Protein AF-A0A967F1S4-F1 (afdb_monomer)

Solvent-accessible surface area (backbone atoms only — not comparable to full-atom values): 10650 Å² total; per-residue (Å²): 138,87,85,82,80,83,79,78,80,75,80,74,77,80,74,75,76,76,76,70,69,72,80,75,74,70,87,38,46,76,43,74,28,58,50,70,59,34,54,52,51,56,49,48,55,53,52,53,51,53,49,50,53,53,28,52,54,25,53,75,70,72,33,32,59,59,23,14,49,47,27,45,35,65,44,16,84,64,18,73,58,42,44,49,40,46,76,74,66,49,51,70,68,57,46,52,52,50,51,53,55,48,50,54,54,46,47,76,71,66,55,54,81,47,68,63,82,46,80,56,99,54,75,60,43,79,45,56,50,73,60,33,40,53,55,48,49,33,18,50,27,22,40,52,27,17,55,49,26,62,65,50,55,92,79,72,49,82,64,43,56,54,50,40,54,52,32,49,46,52,34,54,49,37,54,51,55,46,62,66,47,40,40,84,36,62,47,131

Secondary structure (DSSP, 8-state):
---------------------------SEEEEE-HHHHHHHHHHHHHHHHHHHHHHHHHHTT-HHHHHHHHHHHTSTTHHHHHHHHHTT--HHHHHHHHHHHHHHHHHTT--SS-S-S-SSSGGGSS-HHHHHHHHHHHHHHHHHHHHHHT--SSPPHHHHHHHHHHHHHHHHHHHHHHHHEEEEE--

Mean predicted aligned error: 9.48 Å

Structure (mmCIF, N/CA/C/O backbone):
data_AF-A0A967F1S4-F1
#
_entry.id   AF-A0A967F1S4-F1
#
loop_
_atom_site.group_PDB
_atom_site.id
_atom_site.type_symbol
_atom_site.label_atom_id
_atom_site.label_alt_id
_atom_site.label_comp_id
_atom_site.label_asym_id
_atom_site.label_entity_id
_atom_site.label_seq_id
_atom_site.pdbx_PDB_ins_code
_atom_site.Cartn_x
_atom_site.Cartn_y
_atom_site.Cartn_z
_atom_site.occupancy
_atom_site.B_iso_or_equiv
_atom_site.auth_seq_id
_atom_site.auth_comp_id
_atom_site.auth_asym_id
_atom_site.auth_atom_id
_atom_site.pdbx_PDB_model_num
ATOM 1 N N . MET A 1 1 ? -30.246 -75.470 45.846 1.00 45.06 1 MET A N 1
ATOM 2 C CA . MET A 1 1 ? -29.209 -75.012 44.895 1.00 45.06 1 MET A CA 1
ATOM 3 C C . MET A 1 1 ? -29.873 -74.127 43.850 1.00 45.06 1 MET A C 1
ATOM 5 O O . MET A 1 1 ? -31.011 -74.399 43.504 1.00 45.06 1 MET A O 1
ATOM 9 N N . LEU A 1 2 ? -29.139 -73.108 43.397 1.00 40.28 2 LEU A N 1
ATOM 10 C CA . LEU A 1 2 ? -29.458 -72.064 42.411 1.00 40.28 2 LEU A CA 1
ATOM 11 C C . LEU A 1 2 ? -30.294 -70.851 42.867 1.00 40.28 2 LEU A C 1
ATOM 13 O O . LEU A 1 2 ? -31.507 -70.878 43.026 1.00 40.28 2 LEU A O 1
ATOM 17 N N . ARG A 1 3 ? -29.530 -69.768 43.037 1.00 44.56 3 ARG A N 1
ATOM 18 C CA . ARG A 1 3 ? -29.886 -68.366 43.241 1.00 44.56 3 ARG A CA 1
ATOM 19 C C . ARG A 1 3 ? -30.495 -67.797 41.950 1.00 44.56 3 ARG A C 1
ATOM 21 O O . ARG A 1 3 ? -29.839 -67.849 40.914 1.00 44.56 3 ARG A O 1
ATOM 28 N N . GLY A 1 4 ? -31.695 -67.225 42.022 1.00 44.47 4 GLY A N 1
ATOM 29 C CA . GLY A 1 4 ? -32.247 -66.361 40.974 1.00 44.47 4 GLY A CA 1
ATOM 30 C C . GLY A 1 4 ? -31.805 -64.921 41.222 1.00 44.47 4 GLY A C 1
ATOM 31 O O . GLY A 1 4 ? -32.262 -64.287 42.168 1.00 44.47 4 GLY A O 1
ATOM 32 N N . LEU A 1 5 ? -30.853 -64.444 40.426 1.00 51.88 5 LEU A N 1
ATOM 33 C CA . LEU A 1 5 ? -30.264 -63.111 40.509 1.00 51.88 5 LEU A CA 1
ATOM 34 C C . LEU A 1 5 ? -31.246 -62.079 39.920 1.00 51.88 5 LEU A C 1
ATOM 36 O O . LEU A 1 5 ? -31.451 -62.047 38.709 1.00 51.88 5 LEU A O 1
ATOM 40 N N . CYS A 1 6 ? -31.847 -61.238 40.765 1.00 43.16 6 CYS A N 1
ATOM 41 C CA . CYS A 1 6 ? -32.552 -60.030 40.332 1.00 43.16 6 CYS A CA 1
ATOM 42 C C . CYS A 1 6 ? -31.532 -59.036 39.763 1.00 43.16 6 CYS A C 1
ATOM 44 O O . CYS A 1 6 ? -30.809 -58.383 40.515 1.00 43.16 6 CYS A O 1
ATOM 46 N N . ILE A 1 7 ? -31.467 -58.925 38.438 1.00 53.31 7 ILE A N 1
ATOM 47 C CA . ILE A 1 7 ? -30.687 -57.889 37.758 1.00 53.31 7 ILE A CA 1
ATOM 48 C C . ILE A 1 7 ? -31.512 -56.598 37.792 1.00 53.31 7 ILE A C 1
ATOM 50 O O . ILE A 1 7 ? -32.410 -56.384 36.981 1.00 53.31 7 ILE A O 1
ATOM 54 N N . LEU A 1 8 ? -31.216 -55.749 38.776 1.00 47.72 8 LEU A N 1
ATOM 55 C CA . LEU A 1 8 ? -31.585 -54.336 38.784 1.00 47.72 8 LEU A CA 1
ATOM 56 C C . LEU A 1 8 ? -30.790 -53.636 37.675 1.00 47.72 8 LEU A C 1
ATOM 58 O O . LEU A 1 8 ? -29.603 -53.359 37.833 1.00 47.72 8 LEU A O 1
ATOM 62 N N . ILE A 1 9 ? -31.439 -53.367 36.543 1.00 56.66 9 ILE A N 1
ATOM 63 C CA . ILE A 1 9 ? -30.896 -52.483 35.510 1.00 56.66 9 ILE A CA 1
ATOM 64 C C . ILE A 1 9 ? -30.993 -51.056 36.061 1.00 56.66 9 ILE A C 1
ATOM 66 O O . ILE A 1 9 ? -32.041 -50.418 35.989 1.00 56.66 9 ILE A O 1
ATOM 70 N N . LEU A 1 10 ? -29.900 -50.563 36.653 1.00 50.88 10 LEU A N 1
ATOM 71 C CA . LEU A 1 10 ? -29.704 -49.130 36.843 1.00 50.88 10 LEU A CA 1
ATOM 72 C C . LEU A 1 10 ? -29.622 -48.493 35.453 1.00 50.88 10 LEU A C 1
ATOM 74 O O . LEU A 1 10 ? -28.626 -48.646 34.749 1.00 50.88 10 LEU A O 1
ATOM 78 N N . ALA A 1 11 ? -30.672 -47.776 35.061 1.00 55.72 11 ALA A N 1
ATOM 79 C CA . ALA A 1 11 ? -30.604 -46.827 33.962 1.00 55.72 11 ALA A CA 1
ATOM 80 C C . ALA A 1 11 ? -29.667 -45.685 34.386 1.00 55.72 11 ALA A C 1
ATOM 82 O O . ALA A 1 11 ? -30.087 -44.708 35.003 1.00 55.72 11 ALA A O 1
ATOM 83 N N . ALA A 1 12 ? -28.371 -45.849 34.118 1.00 59.12 12 ALA A N 1
ATOM 84 C CA . ALA A 1 12 ? -27.402 -44.772 34.209 1.00 59.12 12 ALA A CA 1
ATOM 85 C C . ALA A 1 12 ? -27.804 -43.712 33.178 1.00 59.12 12 ALA A C 1
ATOM 87 O O . ALA A 1 12 ? -27.705 -43.933 31.971 1.00 59.12 12 ALA A O 1
ATOM 88 N N . GLY A 1 13 ? -28.333 -42.591 33.671 1.00 51.41 13 GLY A N 1
ATOM 89 C CA . GLY A 1 13 ? -28.663 -41.434 32.858 1.00 51.41 13 GLY A CA 1
ATOM 90 C C . GLY A 1 13 ? -27.435 -41.005 32.070 1.00 51.41 13 GLY A C 1
ATOM 91 O O . GLY A 1 13 ? -26.437 -40.573 32.642 1.00 51.41 13 GLY A O 1
ATOM 92 N N . PHE A 1 14 ? -27.517 -41.137 30.750 1.00 56.78 14 PHE A N 1
ATOM 93 C CA . PHE A 1 14 ? -26.591 -40.503 29.831 1.00 56.78 14 PHE A CA 1
ATOM 94 C C . PHE A 1 14 ? -26.865 -38.999 29.936 1.00 56.78 14 PHE A C 1
ATOM 96 O O . PHE A 1 14 ? -27.741 -38.465 29.255 1.00 56.78 14 PHE A O 1
ATOM 103 N N . MET A 1 15 ? -26.200 -38.318 30.875 1.00 57.78 15 MET A N 1
ATOM 104 C CA . MET A 1 15 ? -26.142 -36.863 30.856 1.00 57.78 15 MET A CA 1
ATOM 105 C C . MET A 1 15 ? -25.449 -36.500 29.552 1.00 57.78 15 MET A C 1
ATOM 107 O O . MET A 1 15 ? -24.239 -36.664 29.415 1.00 57.78 15 MET A O 1
ATOM 111 N N . ALA A 1 16 ? -26.241 -36.058 28.577 1.00 57.69 16 ALA A N 1
ATOM 112 C CA . ALA A 1 16 ? -25.729 -35.345 27.431 1.00 57.69 16 ALA A CA 1
ATOM 113 C C . ALA A 1 16 ? -24.910 -34.181 27.989 1.00 57.69 16 ALA A C 1
ATOM 115 O O . ALA A 1 16 ? -25.465 -33.220 28.524 1.00 57.69 16 ALA A O 1
ATOM 116 N N . THR A 1 17 ? -23.585 -34.295 27.915 1.00 56.00 17 THR A N 1
ATOM 117 C CA . THR A 1 17 ? -22.703 -33.144 27.997 1.00 56.00 17 THR A CA 1
ATOM 118 C C . THR A 1 17 ? -23.141 -32.244 26.861 1.00 56.00 17 THR A C 1
ATOM 120 O O . THR A 1 17 ? -22.818 -32.487 25.698 1.00 56.00 17 THR A O 1
ATOM 123 N N . GLN A 1 18 ? -23.970 -31.255 27.190 1.00 58.19 18 GLN A N 1
ATOM 124 C CA . GLN A 1 18 ? -24.188 -30.126 26.317 1.00 58.19 18 GLN A CA 1
ATOM 125 C C . GLN A 1 18 ? -22.800 -29.549 26.093 1.00 58.19 18 GLN A C 1
ATOM 127 O O . GLN A 1 18 ? -22.229 -28.914 26.978 1.00 58.19 18 GLN A O 1
ATOM 132 N N . ASN A 1 19 ? -22.239 -29.852 24.926 1.00 50.69 19 ASN A N 1
ATOM 133 C CA . ASN A 1 19 ? -21.153 -29.100 24.345 1.00 50.69 19 ASN A CA 1
ATOM 134 C C . ASN A 1 19 ? -21.745 -27.715 24.083 1.00 50.69 19 ASN A C 1
ATOM 136 O O . ASN A 1 19 ? -22.229 -27.428 22.991 1.00 50.69 19 ASN A O 1
ATOM 140 N N . GLN A 1 20 ? -21.829 -26.915 25.147 1.00 51.69 20 GLN A N 1
ATOM 141 C CA . GLN A 1 20 ? -21.867 -25.471 25.066 1.00 51.69 20 GLN A CA 1
ATOM 142 C C . GLN A 1 20 ? -20.622 -25.153 24.247 1.00 51.69 20 GLN A C 1
ATOM 144 O O . GLN A 1 20 ? -19.507 -25.210 24.764 1.00 51.69 20 GLN A O 1
ATOM 149 N N . GLY A 1 21 ? -20.808 -25.012 22.932 1.00 48.31 21 GLY A N 1
ATOM 150 C CA . GLY A 1 21 ? -19.758 -24.548 22.050 1.00 48.31 21 GLY A CA 1
ATOM 151 C C . GLY A 1 21 ? -19.213 -23.295 22.700 1.00 48.31 21 GLY A C 1
ATOM 152 O O . GLY A 1 21 ? -19.993 -22.409 23.053 1.00 48.31 21 GLY A O 1
ATOM 153 N N . LEU A 1 22 ? -17.909 -23.310 22.961 1.00 51.03 22 LEU A N 1
ATOM 154 C CA . LEU A 1 22 ? -17.155 -22.163 23.423 1.00 51.03 22 LEU A CA 1
ATOM 155 C C . LEU A 1 22 ? -17.695 -20.948 22.666 1.00 51.03 22 LEU A C 1
ATOM 157 O O . LEU A 1 22 ? -17.666 -20.932 21.434 1.00 51.03 22 LEU A O 1
ATOM 161 N N . ALA A 1 23 ? -18.257 -19.980 23.391 1.00 55.25 23 ALA A N 1
ATOM 162 C CA . ALA A 1 23 ? -18.245 -18.625 22.885 1.00 55.25 23 ALA A CA 1
ATOM 163 C C . ALA A 1 23 ? -16.758 -18.345 22.671 1.00 55.25 23 ALA A C 1
ATOM 165 O O . ALA A 1 23 ? -15.995 -18.256 23.632 1.00 55.25 23 ALA A O 1
ATOM 166 N N . ASP A 1 24 ? -16.333 -18.435 21.417 1.00 58.69 24 ASP A N 1
ATOM 167 C CA . ASP A 1 24 ? -14.985 -18.102 21.006 1.00 58.69 24 ASP A CA 1
ATOM 168 C C . ASP A 1 24 ? -14.908 -16.589 21.193 1.00 58.69 24 ASP A C 1
ATOM 170 O O . ASP A 1 24 ? -15.358 -15.822 20.338 1.00 58.69 24 ASP A O 1
ATOM 174 N N . ASP A 1 25 ? -14.516 -16.162 22.397 1.00 79.25 25 ASP A N 1
ATOM 175 C CA . ASP A 1 25 ? -14.242 -14.764 22.693 1.00 79.25 25 ASP A CA 1
ATOM 176 C C . ASP A 1 25 ? -13.056 -14.385 21.809 1.00 79.25 25 ASP A C 1
ATOM 178 O O . ASP A 1 25 ? -11.898 -14.624 22.149 1.00 79.25 25 ASP A O 1
ATOM 182 N N . ASP A 1 26 ? -13.376 -13.877 20.619 1.00 88.00 26 ASP A N 1
ATOM 183 C CA . ASP A 1 26 ? -12.417 -13.435 19.622 1.00 88.00 26 ASP A CA 1
ATOM 184 C C . ASP A 1 26 ? -11.387 -12.519 20.304 1.00 88.00 26 ASP A C 1
ATOM 186 O O . ASP A 1 26 ? -11.754 -11.431 20.767 1.00 88.00 26 ASP A O 1
ATOM 190 N N . PRO A 1 27 ? -10.110 -12.938 20.393 1.00 91.50 27 PRO A N 1
ATOM 191 C CA . PRO A 1 27 ? -9.116 -12.259 21.217 1.00 91.50 27 PR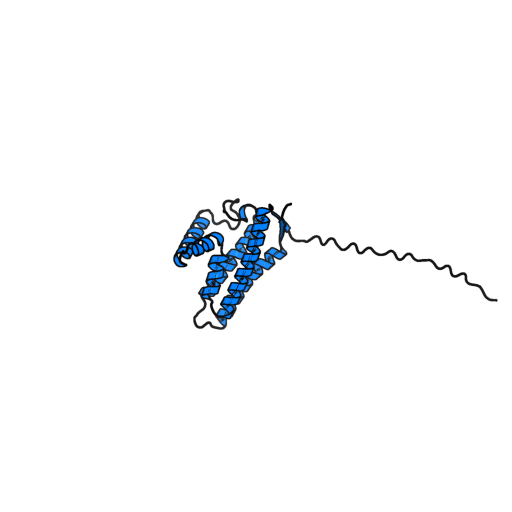O A CA 1
ATOM 192 C C . PRO A 1 27 ? -8.686 -10.910 20.628 1.00 91.50 27 PRO A C 1
ATOM 194 O O . PRO A 1 27 ? -7.904 -10.186 21.247 1.00 91.50 27 PRO A O 1
ATOM 197 N N . ARG A 1 28 ? -9.156 -10.573 19.422 1.00 95.06 28 ARG A N 1
ATOM 198 C CA . ARG A 1 28 ? -8.817 -9.335 18.727 1.00 95.06 28 ARG A CA 1
ATOM 199 C C . ARG A 1 28 ? -9.487 -8.136 19.377 1.00 95.06 28 ARG A C 1
ATOM 201 O O . ARG A 1 28 ? -10.635 -8.179 19.826 1.00 95.06 28 ARG A O 1
ATOM 208 N N . THR A 1 29 ? -8.792 -7.007 19.325 1.00 94.69 29 THR A N 1
ATOM 209 C CA . THR A 1 29 ? -9.311 -5.733 19.818 1.00 94.69 29 THR A CA 1
ATOM 210 C C . THR A 1 29 ? -10.470 -5.275 18.937 1.00 94.69 29 THR A C 1
ATOM 212 O O . THR A 1 29 ? -10.314 -5.068 17.731 1.00 94.69 29 THR A O 1
ATOM 215 N N . ALA A 1 30 ? -11.646 -5.108 19.539 1.00 93.81 30 ALA A N 1
ATOM 216 C CA . ALA A 1 30 ? -12.810 -4.568 18.855 1.00 93.81 30 ALA A CA 1
ATOM 217 C C . ALA A 1 30 ? -12.599 -3.085 18.531 1.00 93.81 30 ALA A C 1
ATOM 219 O O . ALA A 1 30 ? -12.322 -2.281 19.422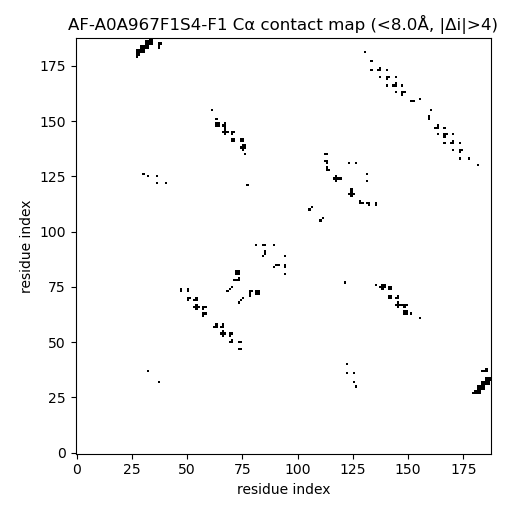 1.00 93.81 30 ALA A O 1
ATOM 220 N N . LEU A 1 31 ? -12.760 -2.723 17.260 1.00 92.88 31 LEU A N 1
ATOM 221 C CA . LEU A 1 31 ? -12.804 -1.341 16.807 1.00 92.88 31 LEU A CA 1
ATOM 222 C C . LEU A 1 31 ? -14.256 -0.974 16.469 1.00 92.88 31 LEU A C 1
ATOM 224 O O . LEU A 1 31 ? -14.700 -1.251 15.348 1.00 92.88 31 LEU A O 1
ATOM 228 N N . PRO A 1 32 ? -15.002 -0.362 17.404 1.00 92.50 32 PRO A N 1
ATOM 229 C CA . PRO A 1 32 ? -16.338 0.131 17.118 1.00 92.50 32 PRO A CA 1
ATOM 230 C C . PRO A 1 32 ? -16.253 1.347 16.193 1.00 92.50 32 PRO A C 1
ATOM 232 O O . PRO A 1 32 ? -15.609 2.345 16.517 1.00 92.50 32 PRO A O 1
ATOM 235 N N . LEU A 1 33 ? -16.925 1.275 15.045 1.00 90.88 33 LEU A N 1
ATOM 236 C CA . LEU A 1 33 ? -17.029 2.373 14.086 1.00 90.88 33 LEU A CA 1
ATOM 237 C C . LEU A 1 33 ? -18.495 2.781 13.885 1.00 90.88 33 LEU A C 1
ATOM 239 O O . LEU A 1 33 ? -19.378 1.915 13.904 1.00 90.88 33 LEU A O 1
ATOM 243 N N . PRO A 1 34 ? -18.777 4.079 13.652 1.00 92.50 34 PRO A N 1
ATOM 244 C CA . PRO A 1 34 ? -20.080 4.516 13.158 1.00 92.50 34 PRO A CA 1
ATOM 245 C C . PRO A 1 34 ? -20.454 3.788 11.851 1.00 92.50 34 PRO A C 1
ATOM 247 O O . PRO A 1 34 ? -19.546 3.514 11.061 1.00 92.50 34 PRO A O 1
ATOM 250 N N . PRO A 1 35 ? -21.749 3.527 11.575 1.00 92.06 35 PRO A N 1
ATOM 251 C CA . PRO A 1 35 ? -22.190 2.726 10.428 1.00 92.06 35 PRO A CA 1
ATOM 252 C C . PRO A 1 35 ? -21.530 3.104 9.095 1.00 92.06 35 PRO A C 1
ATOM 254 O O . PRO A 1 35 ? -20.905 2.269 8.443 1.00 92.06 35 PRO A O 1
ATOM 257 N N . GLU A 1 36 ? -21.598 4.387 8.736 1.00 90.75 36 GLU A N 1
ATOM 258 C CA . GLU A 1 36 ? -21.070 4.905 7.468 1.00 90.75 36 GLU A CA 1
ATOM 259 C C . GLU A 1 36 ? -19.538 4.838 7.395 1.00 90.75 36 GLU A C 1
ATOM 261 O O . GLU A 1 36 ? -18.963 4.507 6.359 1.00 90.75 36 GLU A O 1
ATOM 266 N N . VAL A 1 37 ? -18.860 5.103 8.517 1.00 91.56 37 VAL A N 1
ATOM 267 C CA . VAL A 1 37 ? -17.393 5.035 8.613 1.00 91.56 37 VAL A CA 1
ATOM 268 C C . VAL A 1 37 ? -16.925 3.589 8.464 1.00 91.56 37 VAL A C 1
ATOM 270 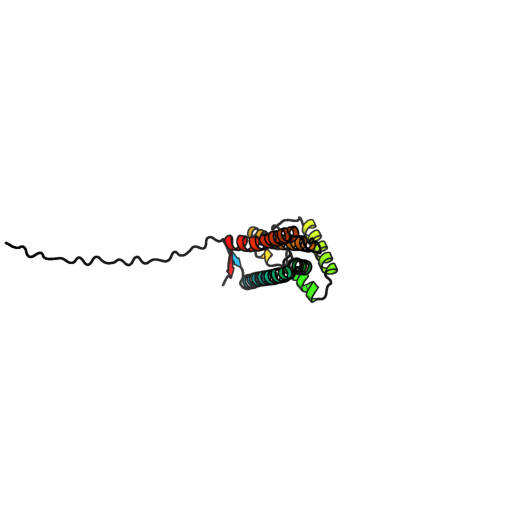O O . VAL A 1 37 ? -16.000 3.320 7.703 1.00 91.56 37 VAL A O 1
ATOM 273 N N . GLY A 1 38 ? -17.582 2.652 9.152 1.00 93.69 38 GLY A N 1
ATOM 274 C CA . GLY A 1 38 ? -17.269 1.228 9.071 1.00 93.69 38 GLY A CA 1
ATOM 275 C C . GLY A 1 38 ? -17.520 0.653 7.678 1.00 93.69 38 GLY A C 1
ATOM 276 O O . GLY A 1 38 ? -16.665 -0.052 7.144 1.00 93.69 38 GLY A O 1
ATOM 277 N N . ALA A 1 39 ? -18.653 0.991 7.055 1.00 93.06 39 ALA A N 1
ATOM 278 C CA . ALA A 1 39 ? -18.972 0.561 5.696 1.00 93.06 39 ALA A CA 1
ATOM 279 C C . ALA A 1 39 ? -17.948 1.077 4.672 1.00 93.06 39 ALA A C 1
ATOM 281 O O . ALA A 1 39 ? -17.451 0.291 3.860 1.00 93.06 39 ALA A O 1
ATOM 282 N N . GLY A 1 40 ? -17.594 2.366 4.748 1.00 93.38 40 GLY A N 1
ATOM 283 C CA . GLY A 1 40 ? -16.570 2.978 3.901 1.00 93.38 40 GLY A CA 1
ATOM 284 C C . GLY A 1 40 ? -15.190 2.356 4.108 1.00 93.38 40 GLY A C 1
ATOM 285 O O . GLY A 1 40 ? -14.535 1.980 3.141 1.00 93.38 40 GLY A O 1
ATOM 286 N N . PHE A 1 41 ? -14.776 2.149 5.359 1.00 93.88 41 PHE A N 1
ATOM 287 C CA . PHE A 1 41 ? -13.482 1.539 5.660 1.00 93.88 41 PHE A CA 1
ATOM 288 C C . PHE A 1 41 ? -13.378 0.093 5.150 1.00 93.88 41 PHE A C 1
ATOM 290 O O . PHE A 1 41 ? -12.390 -0.280 4.523 1.00 93.88 41 PHE A O 1
ATOM 297 N N . LEU A 1 42 ? -14.420 -0.722 5.342 1.00 95.06 42 LEU A N 1
ATOM 298 C CA . LEU A 1 42 ? -14.462 -2.085 4.803 1.00 95.06 42 LEU A CA 1
ATOM 299 C C . LEU A 1 42 ? -14.478 -2.105 3.267 1.00 95.06 42 LEU A C 1
ATOM 301 O O . LEU A 1 42 ? -13.965 -3.046 2.662 1.00 95.06 42 LEU A O 1
ATOM 305 N N . ALA A 1 43 ? -15.086 -1.101 2.628 1.00 95.81 43 ALA A N 1
ATOM 306 C CA . ALA A 1 43 ? -15.011 -0.937 1.180 1.00 95.81 43 ALA A CA 1
ATOM 307 C C . ALA A 1 43 ? -13.579 -0.635 0.729 1.00 95.81 43 ALA A C 1
ATOM 309 O O . ALA A 1 43 ? -13.100 -1.303 -0.183 1.00 95.81 43 ALA A O 1
ATOM 310 N N . GLU A 1 44 ? -12.866 0.251 1.425 1.00 94.94 44 GLU A N 1
ATOM 311 C CA . GLU A 1 44 ? -11.451 0.511 1.139 1.00 94.94 44 GLU A CA 1
ATOM 312 C C . GLU A 1 44 ? -10.573 -0.725 1.292 1.00 94.94 44 GLU A C 1
ATOM 314 O O . GLU A 1 44 ? -9.723 -0.978 0.443 1.00 94.94 44 GLU A O 1
ATOM 319 N N . MET A 1 45 ? -10.804 -1.551 2.314 1.00 96.38 45 MET A N 1
ATOM 320 C CA . MET A 1 45 ? -10.070 -2.811 2.461 1.00 96.38 45 MET A CA 1
ATOM 321 C C . MET A 1 45 ? -10.257 -3.728 1.244 1.00 96.38 45 MET A C 1
ATOM 323 O O . MET A 1 45 ? -9.295 -4.337 0.782 1.00 96.38 45 MET A O 1
ATOM 327 N N . ARG A 1 46 ? -11.473 -3.804 0.683 1.00 97.50 46 ARG A N 1
ATOM 328 C CA . ARG A 1 46 ? -11.732 -4.565 -0.553 1.00 97.50 46 ARG A CA 1
ATOM 329 C C . ARG A 1 46 ? -11.030 -3.944 -1.758 1.00 97.50 46 ARG A C 1
ATOM 331 O O . ARG A 1 46 ? -10.456 -4.678 -2.556 1.00 97.50 46 ARG A O 1
ATOM 338 N N . THR A 1 47 ? -11.026 -2.618 -1.866 1.00 97.38 47 THR A N 1
ATOM 339 C CA . THR A 1 47 ? -10.294 -1.900 -2.919 1.00 97.38 47 THR A CA 1
ATOM 340 C C . THR A 1 47 ? -8.790 -2.166 -2.836 1.00 97.38 47 THR A C 1
ATOM 342 O O . THR A 1 47 ? -8.156 -2.414 -3.856 1.00 97.38 47 THR A O 1
ATOM 345 N N . HIS A 1 48 ? -8.202 -2.186 -1.637 1.00 97.50 48 HIS A N 1
ATOM 346 C CA . HIS A 1 48 ? -6.791 -2.535 -1.461 1.00 97.50 48 HIS A CA 1
ATOM 347 C C . HIS A 1 48 ? -6.476 -3.977 -1.882 1.00 97.50 48 HIS A C 1
ATOM 349 O O . HIS A 1 48 ? -5.419 -4.201 -2.463 1.00 97.50 48 HIS A O 1
ATOM 355 N N . MET A 1 49 ? -7.387 -4.933 -1.665 1.00 98.25 49 MET A N 1
ATOM 356 C CA . MET A 1 49 ? -7.226 -6.297 -2.189 1.00 98.25 49 MET A CA 1
ATOM 357 C C . MET A 1 49 ? -7.276 -6.338 -3.721 1.00 98.25 49 MET A C 1
ATOM 359 O O . MET A 1 49 ? -6.424 -6.973 -4.328 1.00 98.25 49 MET A O 1
ATOM 363 N N . ALA A 1 50 ? -8.197 -5.602 -4.350 1.00 98.56 50 ALA A N 1
ATOM 364 C CA . ALA A 1 50 ? -8.237 -5.497 -5.812 1.00 98.56 50 ALA A CA 1
ATOM 365 C C . ALA A 1 50 ? -6.952 -4.864 -6.384 1.00 98.56 50 ALA A C 1
ATOM 367 O O . ALA A 1 50 ? -6.436 -5.314 -7.399 1.00 98.56 50 ALA A O 1
ATOM 368 N N . ASN A 1 51 ? -6.381 -3.867 -5.700 1.00 98.50 51 ASN A N 1
ATOM 369 C CA . ASN A 1 51 ? -5.093 -3.293 -6.098 1.00 98.50 51 ASN A CA 1
ATOM 370 C C . ASN A 1 51 ? -3.933 -4.295 -5.961 1.00 98.50 51 ASN A C 1
ATOM 372 O O . ASN A 1 51 ? -3.000 -4.244 -6.756 1.00 98.50 51 ASN A O 1
ATOM 376 N N . LEU A 1 52 ? -3.964 -5.192 -4.967 1.00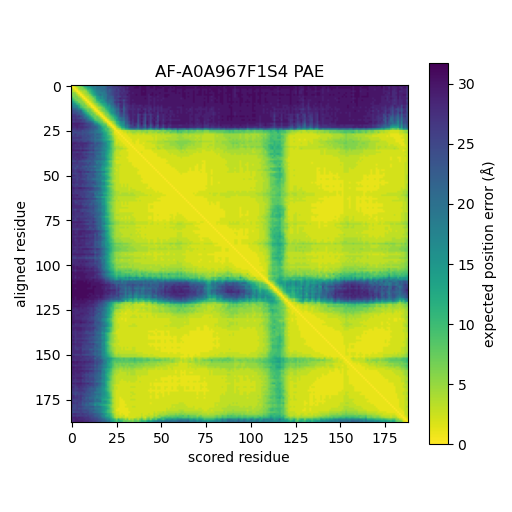 98.56 52 LEU A N 1
ATOM 377 C CA . LEU A 1 52 ? -2.976 -6.272 -4.858 1.00 98.56 52 LEU A CA 1
ATOM 378 C C . LEU A 1 52 ? -3.090 -7.254 -6.026 1.00 98.56 52 LEU A C 1
ATOM 380 O O . LEU A 1 52 ? -2.059 -7.674 -6.547 1.00 98.56 52 LEU A O 1
ATOM 384 N N . ASP A 1 53 ? -4.308 -7.576 -6.461 1.00 98.69 53 ASP A N 1
ATOM 385 C CA . ASP A 1 53 ? -4.529 -8.414 -7.643 1.00 98.69 53 ASP A CA 1
ATOM 386 C C . ASP A 1 53 ? -3.968 -7.742 -8.911 1.00 98.69 53 ASP A C 1
ATOM 388 O O . ASP A 1 53 ? -3.247 -8.387 -9.673 1.00 98.69 53 ASP A O 1
ATOM 392 N N . ASP A 1 54 ? -4.206 -6.437 -9.091 1.00 98.81 54 ASP A N 1
ATOM 393 C CA . ASP A 1 54 ? -3.642 -5.649 -10.198 1.00 98.81 54 ASP A CA 1
ATOM 394 C C . ASP A 1 54 ? -2.100 -5.628 -10.163 1.00 98.81 54 ASP A C 1
ATOM 396 O O . ASP A 1 54 ? -1.449 -5.794 -11.194 1.00 98.81 54 ASP A O 1
ATOM 400 N N . ILE A 1 55 ? -1.498 -5.472 -8.975 1.00 98.81 55 ILE A N 1
ATOM 401 C CA . ILE A 1 55 ? -0.039 -5.538 -8.794 1.00 98.81 55 ILE A CA 1
ATOM 402 C C . ILE A 1 55 ? 0.489 -6.914 -9.203 1.00 98.81 55 ILE A C 1
ATOM 404 O O . ILE A 1 55 ? 1.459 -6.999 -9.951 1.00 98.81 55 ILE A O 1
ATOM 408 N N . VAL A 1 56 ? -0.130 -7.997 -8.727 1.00 98.75 56 VAL A N 1
ATOM 409 C CA . VAL A 1 56 ? 0.295 -9.364 -9.057 1.00 98.75 56 VAL A CA 1
ATOM 410 C C . VAL A 1 56 ? 0.158 -9.634 -10.556 1.00 98.75 56 VAL A C 1
ATOM 412 O O . VAL A 1 56 ? 1.045 -10.261 -11.133 1.00 98.75 56 VAL A O 1
ATOM 415 N N . ALA A 1 57 ? -0.903 -9.135 -11.192 1.00 98.75 57 ALA A N 1
ATOM 416 C CA . ALA A 1 57 ? -1.086 -9.237 -12.635 1.00 98.75 57 ALA A CA 1
ATOM 417 C C . ALA A 1 57 ? 0.025 -8.506 -13.406 1.00 98.75 57 ALA A C 1
ATOM 419 O O . ALA A 1 57 ? 0.601 -9.087 -14.319 1.00 98.75 57 ALA A O 1
ATOM 420 N N . ALA A 1 58 ? 0.382 -7.282 -13.005 1.00 98.69 58 ALA A N 1
ATOM 421 C CA . ALA A 1 58 ? 1.477 -6.533 -13.623 1.00 98.69 58 ALA A CA 1
ATOM 422 C C . ALA A 1 58 ? 2.834 -7.243 -13.453 1.00 98.69 58 ALA A C 1
ATOM 424 O O . ALA A 1 58 ? 3.594 -7.386 -14.410 1.00 98.69 58 ALA A O 1
ATOM 425 N N . LEU A 1 59 ? 3.114 -7.776 -12.258 1.00 98.25 59 LEU A N 1
ATOM 426 C CA . LEU A 1 59 ? 4.337 -8.541 -11.998 1.00 98.25 59 LEU A CA 1
ATOM 427 C C . LEU A 1 59 ? 4.432 -9.839 -12.810 1.00 98.25 59 LEU A C 1
ATOM 429 O O . LEU A 1 59 ? 5.540 -10.282 -13.096 1.00 98.25 59 LEU A O 1
ATOM 433 N N . ALA A 1 60 ? 3.307 -10.462 -13.167 1.00 97.94 60 ALA A N 1
ATOM 434 C CA . ALA A 1 60 ? 3.298 -11.666 -14.000 1.00 97.94 60 ALA A CA 1
ATOM 435 C C . ALA A 1 60 ? 3.747 -11.397 -15.449 1.00 97.94 60 ALA A C 1
ATOM 437 O O . ALA A 1 60 ? 4.194 -12.322 -16.124 1.00 97.94 60 ALA A O 1
ATOM 438 N N . GLU A 1 61 ? 3.648 -10.144 -15.895 1.00 97.62 61 GLU A N 1
ATOM 439 C CA . GLU A 1 61 ? 4.037 -9.675 -17.230 1.00 97.62 61 GLU A CA 1
ATOM 440 C C . GLU A 1 61 ? 5.379 -8.914 -17.218 1.00 97.62 61 GLU A C 1
ATOM 442 O O . GLU A 1 61 ? 5.724 -8.250 -18.195 1.00 97.62 61 GLU A O 1
ATOM 447 N N . ASP A 1 62 ? 6.133 -8.980 -16.113 1.00 97.56 62 ASP A N 1
ATOM 448 C CA . ASP A 1 62 ? 7.352 -8.194 -15.866 1.00 97.56 62 ASP A CA 1
ATOM 449 C C . ASP A 1 62 ? 7.142 -6.663 -15.974 1.00 97.56 62 ASP A C 1
ATOM 451 O O . ASP A 1 62 ? 8.094 -5.901 -16.172 1.00 97.56 62 ASP A O 1
ATOM 455 N N . ASP A 1 63 ? 5.903 -6.186 -15.800 1.00 98.19 63 ASP A N 1
ATOM 456 C CA . ASP A 1 63 ? 5.555 -4.763 -15.814 1.00 98.19 63 ASP A CA 1
ATOM 457 C C . ASP A 1 63 ? 5.710 -4.148 -14.415 1.00 98.19 63 ASP A C 1
ATOM 459 O O . ASP A 1 63 ? 4.756 -3.851 -13.686 1.00 98.19 63 ASP A O 1
ATOM 463 N N . PHE A 1 64 ? 6.968 -3.988 -14.006 1.00 98.50 64 PHE A N 1
ATOM 464 C CA . PHE A 1 64 ? 7.312 -3.413 -12.705 1.00 98.50 64 PHE A CA 1
ATOM 465 C C . PHE A 1 64 ? 6.908 -1.938 -12.577 1.00 98.50 64 PHE A C 1
ATOM 467 O O . PHE A 1 64 ? 6.656 -1.471 -11.464 1.00 98.50 64 PHE A O 1
ATOM 474 N N . GLU A 1 65 ? 6.815 -1.211 -13.692 1.00 97.75 65 GLU A N 1
ATOM 475 C CA . GLU A 1 65 ? 6.406 0.193 -13.689 1.00 97.75 65 GLU A CA 1
ATOM 476 C C . GLU A 1 65 ? 4.907 0.318 -13.391 1.00 97.75 65 GLU A C 1
ATOM 478 O O . GLU A 1 65 ? 4.519 1.088 -12.510 1.00 97.75 65 GLU A O 1
ATOM 483 N N . GLU A 1 66 ? 4.063 -0.498 -14.033 1.00 98.31 66 GLU A N 1
ATOM 484 C CA . GLU A 1 66 ? 2.632 -0.550 -13.724 1.00 98.31 66 GLU A CA 1
ATOM 485 C C . GLU A 1 66 ? 2.386 -1.040 -12.293 1.00 98.31 66 GLU A C 1
ATOM 487 O O . GLU A 1 66 ? 1.608 -0.424 -11.558 1.00 98.31 66 GLU A O 1
ATOM 492 N N . ALA A 1 67 ? 3.094 -2.084 -11.848 1.00 98.69 67 ALA A N 1
ATOM 493 C CA . ALA A 1 67 ? 3.005 -2.562 -10.469 1.00 98.69 67 ALA A CA 1
ATOM 494 C C . ALA A 1 67 ? 3.326 -1.436 -9.468 1.00 98.69 67 ALA A C 1
ATOM 496 O O . ALA A 1 67 ? 2.587 -1.207 -8.501 1.00 98.69 67 ALA A O 1
ATOM 497 N N . ALA A 1 68 ? 4.400 -0.683 -9.721 1.00 98.56 68 ALA A N 1
ATOM 498 C CA . ALA A 1 68 ? 4.753 0.464 -8.903 1.00 98.56 68 ALA A CA 1
ATOM 499 C C . ALA A 1 68 ? 3.688 1.560 -8.943 1.00 98.56 68 ALA A C 1
ATOM 501 O O . ALA A 1 68 ? 3.368 2.138 -7.904 1.00 98.56 68 ALA A O 1
ATOM 502 N N . ARG A 1 69 ? 3.135 1.855 -10.121 1.00 98.06 69 ARG A N 1
ATOM 503 C CA . ARG A 1 69 ? 2.110 2.882 -10.312 1.00 98.06 69 ARG A CA 1
ATOM 504 C C . ARG A 1 69 ? 0.832 2.554 -9.541 1.00 98.06 69 ARG A C 1
ATOM 506 O O . ARG A 1 69 ? 0.295 3.438 -8.869 1.00 98.06 69 ARG A O 1
ATOM 513 N N . VAL A 1 70 ? 0.368 1.303 -9.580 1.00 98.56 70 VAL A N 1
ATOM 514 C CA . VAL A 1 70 ? -0.812 0.850 -8.824 1.00 98.56 70 VAL A CA 1
ATOM 515 C C . VAL A 1 70 ? -0.598 1.050 -7.325 1.00 98.56 70 VAL A C 1
ATOM 517 O O . VAL A 1 70 ? -1.416 1.709 -6.677 1.00 98.56 70 VAL A O 1
ATOM 520 N N . ALA A 1 71 ? 0.518 0.564 -6.776 1.00 98.56 71 ALA A N 1
ATOM 521 C CA . ALA A 1 71 ? 0.833 0.742 -5.360 1.00 98.56 71 ALA A CA 1
ATOM 522 C C . ALA A 1 71 ? 0.953 2.229 -4.983 1.00 98.56 71 ALA A C 1
ATOM 524 O O . ALA A 1 71 ? 0.346 2.689 -4.011 1.00 98.56 71 ALA A O 1
ATOM 525 N N . ASP A 1 72 ? 1.685 3.002 -5.789 1.00 97.69 72 ASP A N 1
ATOM 526 C CA . ASP A 1 72 ? 1.990 4.403 -5.522 1.00 97.69 72 ASP A CA 1
ATOM 527 C C . ASP A 1 72 ? 0.735 5.286 -5.520 1.00 97.69 72 ASP A C 1
ATOM 529 O O . ASP A 1 72 ? 0.527 6.080 -4.597 1.00 97.69 72 ASP A O 1
ATOM 533 N N . ILE A 1 73 ? -0.122 5.149 -6.531 1.00 97.00 73 ILE A N 1
ATOM 534 C CA . ILE A 1 73 ? -1.304 6.000 -6.695 1.00 97.00 73 ILE A CA 1
ATOM 535 C C . ILE A 1 73 ? -2.448 5.516 -5.804 1.00 97.00 73 ILE A C 1
ATOM 537 O O . ILE A 1 73 ? -3.135 6.335 -5.191 1.00 97.00 73 ILE A O 1
ATOM 541 N N . ARG A 1 74 ? -2.662 4.199 -5.707 1.00 97.62 74 ARG A N 1
ATOM 542 C CA . ARG A 1 74 ? -3.903 3.648 -5.145 1.00 97.62 74 ARG A CA 1
ATOM 543 C C . ARG A 1 74 ? -3.790 3.137 -3.712 1.00 97.62 74 ARG A C 1
ATOM 545 O O . ARG A 1 74 ? -4.819 2.823 -3.117 1.00 97.62 74 ARG A O 1
ATOM 552 N N . MET A 1 75 ? -2.584 3.049 -3.147 1.00 97.44 75 MET A N 1
ATOM 553 C CA . MET A 1 75 ? -2.386 2.460 -1.813 1.00 97.44 75 MET A CA 1
ATOM 554 C C . MET A 1 75 ? -1.522 3.292 -0.863 1.00 97.44 75 MET A C 1
ATOM 556 O O . MET A 1 75 ? -1.557 3.040 0.338 1.00 97.44 75 MET A O 1
ATOM 560 N N . THR A 1 76 ? -0.764 4.282 -1.340 1.00 95.50 76 THR A N 1
ATOM 561 C CA . THR A 1 76 ? 0.034 5.140 -0.442 1.00 95.50 76 THR A CA 1
ATOM 562 C C . THR A 1 76 ? -0.820 6.151 0.318 1.00 95.50 76 THR A C 1
ATOM 564 O O . THR A 1 76 ? -2.009 6.340 0.057 1.00 95.50 76 THR A O 1
ATOM 567 N N . PHE A 1 77 ? -0.207 6.840 1.279 1.00 91.25 77 PHE A N 1
ATOM 568 C CA . PHE A 1 77 ? -0.917 7.795 2.117 1.00 91.25 77 PHE A CA 1
ATOM 569 C C . PHE A 1 77 ? -1.602 8.884 1.275 1.00 91.25 77 PHE A C 1
ATOM 571 O O . PHE A 1 77 ? -0.972 9.569 0.466 1.00 91.25 77 PHE A O 1
ATOM 578 N N . GLY A 1 78 ? -2.906 9.064 1.492 1.00 89.94 78 GLY A N 1
ATOM 579 C CA . GLY A 1 78 ? -3.715 10.013 0.728 1.00 89.94 78 GLY A CA 1
ATOM 580 C C . GLY A 1 78 ? -4.155 9.510 -0.650 1.00 89.94 78 GLY A C 1
ATOM 581 O O . GLY A 1 78 ? -4.545 10.343 -1.465 1.00 89.94 78 GLY A O 1
ATOM 582 N N . HIS A 1 79 ? -4.129 8.197 -0.908 1.00 93.75 79 HIS A N 1
ATOM 583 C CA . HIS A 1 79 ? -4.499 7.566 -2.184 1.00 93.75 79 HIS A CA 1
ATOM 584 C C . HIS A 1 79 ? -5.787 8.099 -2.813 1.00 93.75 79 HIS A C 1
ATOM 586 O O . HIS A 1 79 ? -5.793 8.380 -4.004 1.00 93.75 79 HI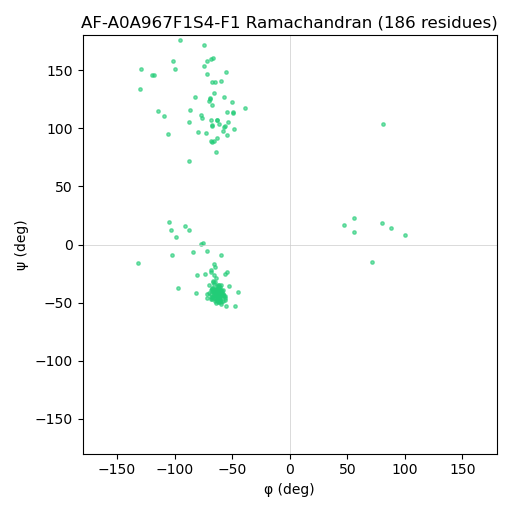S A O 1
ATOM 592 N N . HIS A 1 80 ? -6.842 8.369 -2.038 1.00 92.38 80 HIS A N 1
ATOM 593 C CA . HIS A 1 80 ? -8.072 8.987 -2.562 1.00 92.38 80 HIS A CA 1
ATOM 594 C C . HIS A 1 80 ? -7.837 10.288 -3.340 1.00 92.38 80 HIS A C 1
ATOM 596 O O . HIS A 1 80 ? -8.530 10.580 -4.312 1.00 92.38 80 HIS A O 1
ATOM 602 N N . ARG A 1 81 ? -6.858 11.090 -2.914 1.00 92.88 81 ARG A N 1
ATOM 603 C CA . ARG A 1 81 ? -6.482 12.323 -3.604 1.00 92.88 81 ARG A CA 1
ATOM 604 C C . ARG A 1 81 ? -5.755 12.026 -4.910 1.00 92.88 81 ARG A C 1
ATOM 606 O O . ARG A 1 81 ? -6.009 12.711 -5.893 1.00 92.88 81 ARG A O 1
ATOM 613 N N . TRP A 1 82 ? -4.844 11.058 -4.907 1.00 95.00 82 TRP A N 1
ATOM 614 C CA . TRP A 1 82 ? -4.042 10.707 -6.080 1.00 95.00 82 TRP A CA 1
ATOM 615 C C . TRP A 1 82 ? -4.900 10.032 -7.148 1.00 95.00 82 TRP A C 1
ATOM 617 O O . TRP A 1 82 ? -4.808 10.411 -8.309 1.00 95.00 82 TRP A O 1
ATOM 627 N N . ILE A 1 83 ? -5.797 9.129 -6.736 1.00 95.00 83 ILE A N 1
ATOM 628 C CA . ILE A 1 83 ? -6.818 8.513 -7.592 1.00 95.00 83 ILE A CA 1
ATOM 629 C C . ILE A 1 83 ? -7.657 9.600 -8.257 1.00 95.00 83 ILE A C 1
ATOM 631 O O . ILE A 1 83 ? -7.706 9.658 -9.479 1.00 95.00 83 ILE A O 1
ATOM 635 N N . ARG A 1 84 ? -8.221 10.528 -7.473 1.00 95.75 84 ARG A N 1
ATOM 636 C CA . ARG A 1 84 ? -9.013 11.631 -8.025 1.00 95.75 84 ARG A CA 1
ATOM 637 C C . ARG A 1 84 ? -8.218 12.496 -9.002 1.00 95.75 84 ARG A C 1
ATOM 639 O O . ARG A 1 84 ? -8.732 12.868 -10.043 1.00 95.75 84 ARG A O 1
ATOM 646 N N . MET A 1 85 ? -6.968 12.825 -8.676 1.00 96.94 85 MET A N 1
ATOM 647 C CA . MET A 1 85 ? -6.112 13.583 -9.592 1.00 96.94 85 MET A CA 1
ATOM 648 C C . MET A 1 85 ? -5.902 12.837 -10.915 1.00 96.94 85 MET A C 1
ATOM 650 O O . MET A 1 85 ? -5.974 13.464 -11.966 1.00 96.94 85 MET A O 1
ATOM 654 N N . ALA A 1 86 ? -5.671 11.523 -10.869 1.00 95.50 86 ALA A N 1
ATOM 655 C CA . ALA A 1 86 ? -5.532 10.699 -12.066 1.00 95.50 86 ALA A CA 1
ATOM 656 C C . ALA A 1 86 ? -6.841 10.633 -12.876 1.00 95.50 86 ALA A C 1
ATOM 658 O O . ALA A 1 86 ? -6.807 10.765 -14.096 1.00 95.50 86 ALA A O 1
ATOM 659 N N . GLU A 1 87 ? -7.992 10.488 -12.213 1.00 95.88 87 GLU A N 1
ATOM 660 C CA . GLU A 1 87 ? -9.323 10.522 -12.845 1.00 95.88 87 GLU A CA 1
ATOM 661 C C . GLU A 1 87 ? -9.623 11.878 -13.501 1.00 95.88 87 GLU A C 1
ATOM 663 O O . GLU A 1 87 ? -10.202 11.929 -14.585 1.00 95.88 87 GLU A O 1
ATOM 668 N N . ASP A 1 88 ? -9.170 12.970 -12.880 1.00 97.62 88 ASP A N 1
ATOM 669 C CA . ASP A 1 88 ? -9.260 14.336 -13.406 1.00 97.62 88 ASP A CA 1
ATOM 670 C C . ASP A 1 88 ? -8.229 14.606 -14.534 1.00 97.62 88 ASP A C 1
ATOM 672 O O . ASP A 1 88 ? -8.178 15.711 -15.080 1.00 97.62 88 ASP A O 1
ATOM 676 N N . GLY A 1 89 ? -7.416 13.609 -14.912 1.00 96.62 89 GLY A N 1
ATOM 677 C CA . GLY A 1 89 ? -6.479 13.664 -16.038 1.00 96.62 89 GLY A CA 1
ATOM 678 C C . GLY A 1 89 ? -5.091 14.221 -15.715 1.00 96.62 89 GLY A C 1
ATOM 679 O O . GLY A 1 89 ? -4.351 14.554 -16.641 1.00 96.62 89 GLY A O 1
ATOM 680 N N . ALA A 1 90 ? -4.721 14.338 -14.436 1.00 97.19 90 ALA A N 1
ATOM 681 C CA . ALA A 1 90 ? -3.369 14.733 -14.053 1.00 97.19 90 ALA A CA 1
ATOM 682 C C . ALA A 1 90 ? -2.340 13.677 -14.487 1.00 97.19 90 ALA A C 1
ATOM 684 O O . ALA A 1 90 ? -2.549 12.472 -14.336 1.00 97.19 90 ALA A O 1
ATOM 685 N N . SER A 1 91 ? -1.195 14.143 -14.972 1.00 96.00 91 SER A N 1
ATOM 686 C CA . SER A 1 91 ? -0.038 13.308 -15.287 1.00 96.00 91 SER A CA 1
ATOM 687 C C . SER A 1 91 ? 0.615 12.725 -14.028 1.00 96.00 91 SER A C 1
ATOM 689 O O . SER A 1 91 ? 0.486 13.253 -12.918 1.00 96.00 91 SER A O 1
ATOM 691 N N . GLU A 1 92 ? 1.390 11.652 -14.199 1.00 90.56 92 GLU A N 1
ATOM 692 C CA . GLU A 1 92 ? 2.144 11.048 -13.094 1.00 90.56 92 GLU A CA 1
ATOM 693 C C . GLU A 1 92 ? 3.143 12.019 -12.457 1.00 90.56 92 GLU A C 1
ATOM 695 O O . GLU A 1 92 ? 3.308 12.020 -11.239 1.00 90.56 92 GLU A O 1
ATOM 700 N N . GLU A 1 93 ? 3.756 12.903 -13.247 1.00 94.56 93 GLU A N 1
ATOM 701 C CA . GLU A 1 93 ? 4.668 13.932 -12.741 1.00 94.56 93 GLU A CA 1
ATOM 702 C C . GLU A 1 93 ? 3.940 14.958 -11.856 1.00 94.56 93 GLU A C 1
ATOM 704 O O . GLU A 1 93 ? 4.442 15.361 -10.798 1.00 94.56 93 GLU A O 1
ATOM 709 N N . GLU A 1 94 ? 2.724 15.356 -12.240 1.00 97.12 94 GLU A N 1
ATOM 710 C CA . GLU A 1 94 ? 1.887 16.255 -11.441 1.00 97.12 94 GLU A CA 1
ATOM 711 C C . GLU A 1 94 ? 1.461 15.604 -10.122 1.00 97.12 94 GLU A C 1
ATOM 713 O O . GLU A 1 94 ? 1.500 16.257 -9.068 1.00 97.12 94 GLU A O 1
ATOM 718 N N . ILE A 1 95 ? 1.105 14.315 -10.159 1.00 96.44 95 ILE A N 1
ATOM 719 C CA . ILE A 1 95 ? 0.778 13.522 -8.969 1.00 96.44 95 ILE A CA 1
ATOM 720 C C . ILE A 1 95 ? 2.013 13.391 -8.070 1.00 96.44 95 ILE A C 1
ATOM 722 O O . ILE A 1 95 ? 1.935 13.743 -6.892 1.00 96.44 95 ILE A O 1
ATOM 726 N N . ALA A 1 96 ? 3.172 12.997 -8.602 1.00 94.56 96 ALA A N 1
ATOM 727 C CA . ALA A 1 96 ? 4.424 12.871 -7.851 1.00 94.56 96 ALA A CA 1
ATOM 728 C C . ALA A 1 96 ? 4.839 14.199 -7.190 1.00 94.56 96 ALA A C 1
ATOM 730 O O . ALA A 1 96 ? 5.194 14.258 -6.003 1.00 94.56 96 ALA A O 1
ATOM 731 N N . SER A 1 97 ? 4.698 15.305 -7.921 1.00 96.31 97 SER A N 1
ATOM 732 C CA . SER A 1 97 ? 4.925 16.654 -7.402 1.00 96.31 97 SER A CA 1
ATOM 733 C C . SER A 1 97 ? 3.947 17.004 -6.274 1.00 96.31 97 SER A C 1
ATOM 735 O O . SER A 1 97 ? 4.329 17.609 -5.267 1.00 96.31 97 SER A O 1
ATOM 737 N N . ALA A 1 98 ? 2.673 16.624 -6.400 1.00 95.25 98 ALA A N 1
ATOM 738 C CA . ALA A 1 98 ? 1.670 16.839 -5.361 1.00 95.25 98 ALA A CA 1
ATOM 739 C C . ALA A 1 98 ? 1.924 15.990 -4.108 1.00 95.25 98 ALA A C 1
ATOM 741 O O . ALA A 1 98 ? 1.782 16.514 -2.997 1.00 95.25 98 ALA A O 1
ATOM 742 N N . LYS A 1 99 ? 2.363 14.739 -4.271 1.00 93.69 99 LYS A N 1
ATOM 743 C CA . LYS A 1 99 ? 2.777 13.845 -3.181 1.00 93.69 99 LYS A CA 1
ATOM 744 C C . LYS A 1 99 ? 3.965 14.409 -2.414 1.00 93.69 99 LYS A C 1
ATOM 746 O O . LYS A 1 99 ? 3.913 14.507 -1.189 1.00 93.69 99 LYS A O 1
ATOM 751 N N . THR A 1 100 ? 4.975 14.908 -3.124 1.00 93.12 100 THR A N 1
ATOM 752 C CA . THR A 1 100 ? 6.141 15.568 -2.515 1.00 93.12 100 THR A CA 1
ATOM 753 C C . THR A 1 100 ? 5.718 16.761 -1.654 1.00 93.12 100 THR A C 1
ATOM 755 O O . THR A 1 100 ? 6.080 16.855 -0.479 1.00 93.12 100 THR A O 1
ATOM 758 N N . ARG A 1 101 ? 4.865 17.646 -2.194 1.00 92.56 101 ARG A N 1
ATOM 759 C CA . ARG A 1 101 ? 4.322 18.788 -1.433 1.00 92.56 101 ARG A CA 1
ATOM 760 C C . ARG A 1 101 ? 3.481 18.349 -0.234 1.00 92.56 101 ARG A C 1
ATOM 762 O O . ARG A 1 101 ? 3.446 19.045 0.782 1.00 92.56 101 ARG A O 1
ATOM 769 N N . PHE A 1 102 ? 2.754 17.241 -0.354 1.00 88.94 102 PHE A N 1
ATOM 770 C CA . PHE A 1 102 ? 1.950 16.689 0.731 1.00 88.94 102 PHE A CA 1
ATOM 771 C C . PHE A 1 102 ? 2.830 16.169 1.874 1.00 88.94 102 PHE A C 1
ATOM 773 O O . PHE A 1 102 ? 2.604 16.554 3.021 1.00 88.94 102 PHE A O 1
ATOM 780 N N . LYS A 1 103 ? 3.880 15.402 1.560 1.00 86.19 103 LYS A N 1
ATOM 781 C CA . LYS A 1 103 ? 4.852 14.886 2.532 1.00 86.19 103 LYS A CA 1
ATOM 782 C C . LYS A 1 103 ? 5.566 16.008 3.289 1.00 86.19 103 LYS A C 1
ATOM 784 O O . LYS A 1 103 ? 5.514 16.041 4.515 1.00 86.19 103 LYS A O 1
ATOM 789 N N . GLN A 1 104 ? 6.093 17.006 2.577 1.00 87.12 104 GLN A N 1
ATOM 790 C CA . GLN A 1 104 ? 6.743 18.179 3.186 1.00 87.12 104 GLN A CA 1
ATOM 791 C C . GLN A 1 104 ? 5.806 18.946 4.136 1.00 87.12 104 GLN A C 1
ATOM 793 O O . GLN A 1 104 ? 6.202 19.419 5.206 1.00 87.12 104 GLN A O 1
ATOM 798 N N . ARG A 1 105 ? 4.524 19.068 3.770 1.00 83.62 105 ARG A N 1
ATOM 799 C CA . ARG A 1 105 ? 3.512 19.699 4.629 1.00 83.62 105 ARG A CA 1
ATOM 800 C C . ARG A 1 105 ? 3.222 18.869 5.877 1.00 83.62 105 ARG A C 1
ATOM 802 O O . ARG A 1 105 ? 2.969 19.444 6.930 1.00 83.62 105 ARG A O 1
ATOM 809 N N . HIS A 1 106 ? 3.216 17.547 5.764 1.00 76.62 106 HIS A N 1
ATOM 810 C CA . HIS A 1 106 ? 3.008 16.657 6.901 1.00 76.62 106 HIS A CA 1
ATOM 811 C C . HIS A 1 106 ? 4.193 16.713 7.880 1.00 76.62 106 HIS A C 1
ATOM 813 O O . HIS A 1 106 ? 4.002 16.909 9.079 1.00 76.62 106 HIS A O 1
ATOM 819 N N . GLU A 1 107 ? 5.421 16.639 7.364 1.00 73.50 107 GLU A N 1
ATOM 820 C CA . GLU A 1 107 ? 6.659 16.737 8.147 1.00 73.50 107 GLU A CA 1
ATOM 821 C C . GLU A 1 107 ? 6.767 18.083 8.880 1.00 73.50 107 GLU A C 1
ATOM 823 O O . GLU A 1 107 ? 6.996 18.118 10.088 1.00 73.50 107 GLU A O 1
ATOM 828 N N . SER A 1 108 ? 6.492 19.198 8.192 1.00 71.38 108 SER A N 1
ATOM 829 C CA . SER A 1 108 ? 6.510 20.542 8.799 1.00 71.38 108 SER A CA 1
ATOM 830 C C . SER A 1 108 ? 5.434 20.772 9.868 1.00 71.38 108 SER A C 1
ATOM 832 O O . SER A 1 108 ? 5.560 21.699 10.666 1.00 71.38 108 SER A O 1
ATOM 834 N N . ARG A 1 109 ? 4.394 19.929 9.933 1.00 67.69 109 ARG A N 1
ATOM 835 C CA . ARG A 1 109 ? 3.371 19.946 10.996 1.00 67.69 109 ARG A CA 1
ATOM 836 C C . ARG A 1 109 ? 3.716 19.040 12.183 1.00 67.69 109 ARG A C 1
ATOM 838 O O . ARG A 1 109 ? 2.844 18.763 13.000 1.00 67.69 109 ARG A O 1
ATOM 845 N N . GLY A 1 110 ? 4.972 18.610 12.296 1.00 57.41 110 GLY A N 1
ATOM 846 C CA . GLY A 1 110 ? 5.470 17.848 13.439 1.00 57.41 110 GLY A CA 1
ATOM 847 C C . GLY A 1 110 ? 5.557 16.343 13.211 1.00 57.41 110 GLY A C 1
ATOM 848 O O . GLY A 1 110 ? 5.826 15.632 14.168 1.00 57.41 110 GLY A O 1
ATOM 849 N N . GLY A 1 111 ? 5.343 15.852 11.982 1.00 54.22 111 GLY A N 1
ATOM 850 C CA . GLY A 1 111 ? 5.741 14.504 11.551 1.00 54.22 111 GLY A CA 1
ATOM 851 C C . GLY A 1 111 ? 5.216 13.320 12.374 1.00 54.22 111 GLY A C 1
ATOM 852 O O . GLY A 1 111 ? 5.689 12.204 12.175 1.00 54.22 111 GLY A O 1
ATOM 853 N N . GLN A 1 112 ? 4.272 13.530 13.296 1.00 48.19 112 GLN A N 1
ATOM 854 C CA . GLN A 1 112 ? 3.897 12.510 14.263 1.00 48.19 112 GLN A CA 1
ATOM 855 C C . GLN A 1 112 ? 3.191 11.359 13.541 1.00 48.19 112 GLN A C 1
ATOM 857 O O . GLN A 1 112 ? 2.034 11.477 13.130 1.00 48.19 112 GLN A O 1
ATOM 862 N N . ARG A 1 113 ? 3.904 10.234 13.414 1.00 49.41 113 ARG A N 1
ATOM 863 C CA . ARG A 1 113 ? 3.352 8.923 13.062 1.00 49.41 113 ARG A CA 1
ATOM 864 C C . ARG A 1 113 ? 2.156 8.671 13.972 1.00 49.41 113 ARG A C 1
ATOM 866 O O . ARG A 1 113 ? 2.313 8.634 15.184 1.00 49.41 113 ARG A O 1
ATOM 873 N N . GLY A 1 114 ? 0.950 8.634 13.416 1.00 48.78 114 GLY A N 1
ATOM 874 C CA . GLY A 1 114 ? -0.261 8.352 14.188 1.00 48.78 114 GLY A CA 1
ATOM 875 C C . GLY A 1 114 ? -0.753 9.441 15.160 1.00 48.78 114 GLY A C 1
ATOM 876 O O . GLY A 1 114 ? -1.934 9.403 15.483 1.00 48.78 114 GLY A O 1
ATOM 877 N N . GLY A 1 115 ? 0.017 10.467 15.536 1.00 35.53 115 GLY A N 1
ATOM 878 C CA . GLY A 1 115 ? -0.318 11.320 16.700 1.00 35.53 115 GLY A CA 1
ATOM 879 C C . GLY A 1 115 ? -0.871 12.730 16.434 1.00 35.53 115 GLY A C 1
ATOM 880 O O . GLY A 1 115 ? -0.848 13.585 17.315 1.00 35.53 115 GLY A O 1
ATOM 881 N N . GLY A 1 116 ? -1.399 13.014 15.243 1.00 38.78 116 GLY A N 1
ATOM 882 C CA . GLY A 1 116 ? -2.262 14.187 15.052 1.00 38.78 116 GLY A CA 1
ATOM 883 C C . GLY A 1 116 ? -3.717 13.855 15.386 1.00 38.78 116 GLY A C 1
ATOM 884 O O . GLY A 1 116 ? -4.307 13.053 14.658 1.00 38.78 116 GLY A O 1
ATOM 885 N N . MET A 1 117 ? -4.300 14.478 16.422 1.00 35.28 117 MET A N 1
ATOM 886 C CA . MET A 1 117 ? -5.741 14.423 16.731 1.00 35.28 117 MET A CA 1
ATOM 887 C C . MET A 1 117 ? -6.566 14.712 15.467 1.00 35.28 117 MET A C 1
ATOM 889 O O . MET A 1 117 ? -6.690 15.866 15.084 1.00 35.28 117 MET A O 1
ATOM 893 N N . GLY A 1 118 ? -7.090 13.690 14.787 1.00 47.62 118 GLY A N 1
ATOM 894 C CA . GLY A 1 118 ? -8.181 13.784 13.804 1.00 47.62 118 GLY A CA 1
ATOM 895 C C . GLY A 1 118 ? -8.157 14.863 12.705 1.00 47.62 118 GLY A C 1
ATOM 896 O O . GLY A 1 118 ? -9.194 15.103 12.099 1.00 47.62 118 GLY A O 1
ATOM 897 N N . MET A 1 119 ? -7.024 15.506 12.404 1.00 44.12 119 MET A N 1
ATOM 898 C CA . MET A 1 119 ? -6.948 16.637 11.458 1.00 44.12 119 MET A CA 1
ATOM 899 C C . MET A 1 119 ? -6.748 16.229 9.985 1.00 44.12 119 MET A C 1
ATOM 901 O O . MET A 1 119 ? -6.427 17.071 9.145 1.00 44.12 119 MET A O 1
ATOM 905 N N . GLY A 1 120 ? -6.912 14.946 9.657 1.00 56.44 120 GLY A N 1
ATOM 906 C CA . GLY A 1 120 ? -6.930 14.446 8.279 1.00 56.44 120 GLY A CA 1
ATOM 907 C C . GLY A 1 120 ? -8.361 14.227 7.791 1.00 56.44 120 GLY A C 1
ATOM 908 O O . GLY A 1 120 ? -9.242 13.910 8.582 1.00 56.44 120 GLY A O 1
ATOM 909 N N . SER A 1 121 ? -8.601 14.354 6.485 1.00 65.81 121 SER A N 1
ATOM 910 C CA . SER A 1 121 ? -9.920 14.113 5.877 1.00 65.81 121 SER A CA 1
ATOM 911 C C . SER A 1 121 ? -10.281 12.627 5.715 1.00 65.81 121 SER A C 1
ATOM 913 O O . SER A 1 121 ? -11.327 12.327 5.152 1.00 65.81 121 SER A O 1
ATOM 915 N N . GLY A 1 122 ? -9.411 11.703 6.135 1.00 78.50 122 GLY A N 1
ATOM 916 C CA . GLY A 1 122 ? -9.622 10.256 6.012 1.00 78.50 122 GLY A CA 1
ATOM 917 C C . GLY A 1 122 ? -10.217 9.615 7.269 1.00 78.50 122 GLY A C 1
ATOM 918 O O . GLY A 1 122 ? -10.335 10.261 8.311 1.00 78.50 122 GLY A O 1
ATOM 919 N N . PHE A 1 123 ? -10.510 8.312 7.191 1.00 84.94 123 PHE A N 1
ATOM 920 C CA . PHE A 1 123 ? -11.105 7.523 8.284 1.00 84.94 123 PHE A CA 1
ATOM 921 C C . PHE A 1 123 ? -10.311 7.562 9.596 1.00 84.94 123 PHE A C 1
ATOM 923 O O . PHE A 1 123 ? -10.882 7.436 10.674 1.00 84.94 123 PHE A O 1
ATOM 930 N N . GLY A 1 124 ? -8.999 7.813 9.526 1.00 84.06 124 GLY A N 1
ATOM 931 C CA . GLY A 1 124 ? -8.121 7.868 10.694 1.00 84.06 124 GLY A CA 1
ATOM 932 C C . GLY A 1 124 ? -8.494 8.920 11.746 1.00 84.06 124 GLY A C 1
ATOM 933 O O . GLY A 1 124 ? -7.896 8.927 12.814 1.00 84.06 124 GLY A O 1
ATOM 934 N N . ARG A 1 125 ? -9.439 9.832 11.490 1.00 84.06 125 ARG A N 1
ATOM 935 C CA . ARG A 1 125 ? -9.965 10.756 12.512 1.00 84.06 125 ARG A CA 1
ATOM 936 C C . ARG A 1 125 ? -10.888 10.091 13.532 1.00 84.06 125 ARG A C 1
ATOM 938 O O . ARG A 1 125 ? -10.987 10.584 14.649 1.00 84.06 125 ARG A O 1
ATOM 945 N N . ASP A 1 126 ? -11.527 8.993 13.143 1.00 85.62 126 ASP A N 1
ATOM 946 C CA . ASP A 1 126 ? -12.488 8.248 13.959 1.00 85.62 126 ASP A CA 1
ATOM 947 C C . ASP A 1 126 ? -11.835 7.020 14.624 1.00 85.62 126 ASP A C 1
ATOM 949 O O . ASP A 1 126 ? -12.515 6.204 15.238 1.00 85.62 126 ASP A O 1
ATOM 953 N N . MET A 1 127 ? -10.511 6.868 14.487 1.00 89.31 127 MET A N 1
ATOM 954 C CA . MET A 1 127 ? -9.761 5.673 14.878 1.00 89.31 127 MET A CA 1
ATOM 955 C C . MET A 1 127 ? -8.726 5.980 15.971 1.00 89.31 127 MET A C 1
ATOM 957 O O . MET A 1 127 ? -8.118 7.056 15.946 1.00 89.31 127 MET A O 1
ATOM 961 N N . PRO A 1 128 ? -8.477 5.038 16.902 1.00 91.38 128 PRO A N 1
ATOM 962 C CA . PRO A 1 128 ? -7.453 5.185 17.930 1.00 91.38 128 PRO A CA 1
ATOM 963 C C . PRO A 1 128 ? -6.044 5.188 17.321 1.00 91.38 128 PRO A C 1
ATOM 965 O O . PRO A 1 128 ? -5.826 4.727 16.198 1.00 91.38 128 PRO A O 1
ATOM 968 N N . GLU A 1 129 ? -5.079 5.711 18.077 1.00 89.56 129 GLU A N 1
ATOM 969 C CA . GLU A 1 129 ? -3.690 5.880 17.632 1.00 89.56 129 GLU A CA 1
ATOM 970 C C . GLU A 1 129 ? -3.056 4.568 17.154 1.00 89.56 129 GLU A C 1
ATOM 972 O O . GLU A 1 129 ? -2.522 4.534 16.047 1.00 89.56 129 GLU A O 1
ATOM 977 N N . ASP A 1 130 ? -3.198 3.483 17.918 1.00 90.88 130 ASP A N 1
ATOM 978 C CA . ASP A 1 130 ? -2.622 2.177 17.569 1.00 90.88 130 ASP A CA 1
ATOM 979 C C . ASP A 1 130 ? -3.168 1.636 16.240 1.00 90.88 130 ASP A C 1
ATOM 981 O O . ASP A 1 130 ? -2.420 1.125 15.405 1.00 90.88 130 ASP A O 1
ATOM 985 N N . PHE A 1 131 ? -4.469 1.813 15.989 1.00 92.94 131 PHE A N 1
ATOM 986 C CA . PHE A 1 131 ? -5.087 1.400 14.729 1.00 92.94 131 PHE A CA 1
ATOM 987 C C . PHE A 1 131 ? -4.598 2.259 13.557 1.00 92.94 131 PHE A C 1
ATOM 989 O O . PHE A 1 131 ? -4.264 1.747 12.487 1.00 92.94 131 PHE A O 1
ATOM 996 N N . ARG A 1 132 ? -4.496 3.580 13.760 1.00 91.25 132 ARG A N 1
ATOM 997 C CA . ARG A 1 132 ? -3.932 4.500 12.761 1.00 91.25 132 ARG A CA 1
ATOM 998 C C . ARG A 1 132 ? -2.479 4.166 12.441 1.00 91.25 132 ARG A C 1
ATOM 1000 O O . ARG A 1 132 ? -2.086 4.295 11.286 1.00 91.25 132 ARG A O 1
ATOM 1007 N N . ALA A 1 133 ? -1.691 3.763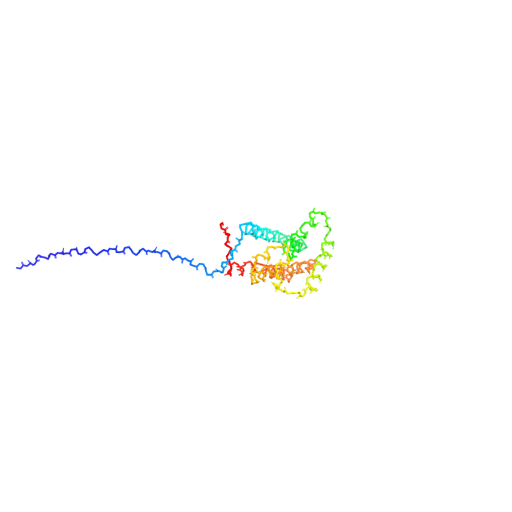 13.436 1.00 90.75 133 ALA A N 1
ATOM 1008 C CA . ALA A 1 133 ? -0.305 3.362 13.242 1.00 90.75 133 ALA A CA 1
ATOM 1009 C C . ALA A 1 133 ? -0.210 2.122 12.340 1.00 90.75 133 ALA A C 1
ATOM 1011 O O . ALA A 1 133 ? 0.562 2.140 11.386 1.00 90.75 133 ALA A O 1
ATOM 1012 N N . MET A 1 134 ? -1.054 1.105 12.556 1.00 93.38 134 MET A N 1
ATOM 1013 C CA . MET A 1 134 ? -1.101 -0.068 11.670 1.00 93.38 134 MET A CA 1
ATOM 1014 C C . MET A 1 134 ? -1.551 0.285 10.247 1.00 93.38 134 MET A C 1
ATOM 1016 O O . MET A 1 134 ? -0.956 -0.185 9.279 1.00 93.38 134 MET A O 1
ATOM 1020 N N . GLY A 1 135 ? -2.557 1.154 10.098 1.00 92.12 135 GLY A N 1
ATOM 1021 C CA . GLY A 1 135 ? -2.963 1.659 8.782 1.00 92.12 135 GLY A CA 1
ATOM 1022 C C . GLY A 1 135 ? -1.841 2.428 8.074 1.00 92.12 135 GLY A C 1
ATOM 1023 O O . GLY A 1 135 ? -1.608 2.240 6.883 1.00 92.12 135 GLY A O 1
ATOM 1024 N N . ALA A 1 136 ? -1.088 3.250 8.811 1.00 92.19 136 ALA A N 1
ATOM 1025 C CA . ALA A 1 136 ? 0.081 3.940 8.275 1.00 92.19 136 ALA A CA 1
ATOM 1026 C C . ALA A 1 136 ? 1.164 2.956 7.804 1.00 92.19 136 ALA A C 1
ATOM 1028 O O . ALA 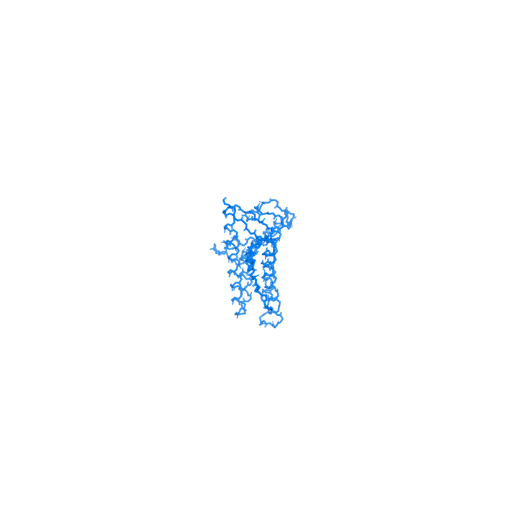A 1 136 ? 1.740 3.181 6.744 1.00 92.19 136 ALA A O 1
ATOM 1029 N N . SER A 1 137 ? 1.392 1.850 8.521 1.00 94.81 137 SER A N 1
ATOM 1030 C CA . SER A 1 137 ? 2.336 0.809 8.094 1.00 94.81 137 SER A CA 1
ATOM 1031 C C . SER A 1 137 ? 1.965 0.185 6.747 1.00 94.81 137 SER A C 1
ATOM 1033 O O . SER A 1 137 ? 2.853 -0.001 5.922 1.00 94.81 137 SER A O 1
ATOM 1035 N N . LEU A 1 138 ? 0.676 -0.056 6.470 1.00 97.31 138 LEU A N 1
ATOM 1036 C CA . LEU A 1 138 ? 0.234 -0.521 5.146 1.00 97.31 138 LEU A CA 1
ATOM 1037 C C . LEU A 1 138 ? 0.592 0.493 4.047 1.00 97.31 138 LEU A C 1
ATOM 1039 O O . LEU A 1 138 ? 1.144 0.124 3.011 1.00 97.31 138 LEU A O 1
ATOM 1043 N N . HIS A 1 139 ? 0.294 1.773 4.278 1.00 96.31 139 HIS A N 1
ATOM 1044 C CA . HIS A 1 139 ? 0.582 2.835 3.314 1.00 96.31 139 HIS A CA 1
ATOM 1045 C C . HIS A 1 139 ? 2.093 3.024 3.080 1.00 96.31 139 HIS A C 1
ATOM 1047 O O . HIS A 1 139 ? 2.510 3.245 1.943 1.00 96.31 139 HIS A O 1
ATOM 1053 N N . GLU A 1 140 ? 2.912 2.912 4.131 1.00 95.81 140 GLU A N 1
ATOM 1054 C CA . GLU A 1 140 ? 4.380 2.947 4.046 1.00 95.81 140 GLU A CA 1
ATOM 1055 C C . GLU A 1 140 ? 4.938 1.712 3.314 1.00 95.81 140 GLU A C 1
ATOM 1057 O O . GLU A 1 140 ? 5.862 1.840 2.506 1.00 95.81 140 GLU A O 1
ATOM 1062 N N . ALA A 1 141 ? 4.366 0.524 3.540 1.00 98.50 141 ALA A N 1
ATOM 1063 C CA . ALA A 1 141 ? 4.752 -0.696 2.835 1.00 98.50 141 ALA A CA 1
ATOM 1064 C C . ALA A 1 141 ? 4.448 -0.592 1.333 1.00 98.50 141 ALA A C 1
ATOM 1066 O O . ALA A 1 141 ? 5.292 -0.945 0.513 1.00 98.50 141 ALA A O 1
ATOM 1067 N N . ALA A 1 142 ? 3.292 -0.033 0.961 1.00 98.62 142 ALA A N 1
ATOM 1068 C CA . ALA A 1 142 ? 2.947 0.220 -0.437 1.00 98.62 142 ALA A CA 1
ATOM 1069 C C . ALA A 1 142 ? 3.903 1.222 -1.109 1.00 98.62 142 ALA A C 1
ATOM 1071 O O . ALA A 1 142 ? 4.323 1.006 -2.245 1.00 98.62 142 ALA A O 1
ATOM 1072 N N . GLU A 1 143 ? 4.295 2.293 -0.408 1.00 97.56 143 GLU A N 1
ATOM 1073 C CA . GLU A 1 143 ? 5.289 3.249 -0.916 1.00 97.56 143 GLU A CA 1
ATOM 1074 C C . GLU A 1 143 ? 6.663 2.584 -1.100 1.00 97.56 143 GLU A C 1
ATOM 1076 O O . GLU A 1 143 ? 7.321 2.778 -2.123 1.00 97.56 143 GLU A O 1
ATOM 1081 N N . SER A 1 144 ? 7.071 1.743 -0.147 1.00 98.31 144 SER A N 1
ATOM 1082 C CA . SER A 1 144 ? 8.326 0.982 -0.221 1.00 98.31 144 SER A CA 1
ATOM 1083 C C . SER A 1 144 ? 8.314 -0.032 -1.372 1.00 98.31 144 SER A C 1
ATOM 1085 O O . SER A 1 144 ? 9.310 -0.175 -2.086 1.00 98.31 144 SER A O 1
ATOM 1087 N N . PHE A 1 145 ? 7.179 -0.700 -1.602 1.00 98.81 145 PHE A N 1
ATOM 1088 C CA . PHE A 1 145 ? 6.983 -1.577 -2.754 1.00 98.81 145 PHE A CA 1
ATOM 1089 C C . PHE A 1 145 ? 7.107 -0.801 -4.065 1.00 98.81 145 PHE A C 1
ATOM 1091 O O . PHE A 1 145 ? 7.880 -1.206 -4.929 1.00 98.81 145 PHE A O 1
ATOM 1098 N N . ALA A 1 146 ? 6.424 0.340 -4.192 1.00 98.62 146 ALA A N 1
ATOM 1099 C CA . ALA A 1 146 ? 6.482 1.155 -5.400 1.00 98.62 146 ALA A CA 1
ATOM 1100 C C . ALA A 1 146 ? 7.914 1.603 -5.731 1.00 98.62 146 ALA A C 1
ATOM 1102 O O . ALA A 1 146 ? 8.344 1.498 -6.876 1.00 98.62 146 ALA A O 1
ATOM 1103 N N . GLN A 1 147 ? 8.680 2.050 -4.732 1.00 98.12 147 GLN A N 1
ATOM 1104 C CA . GLN A 1 147 ? 10.092 2.406 -4.916 1.00 98.12 147 GLN A CA 1
ATOM 1105 C C . GLN A 1 147 ? 10.939 1.206 -5.357 1.00 98.12 147 GLN A C 1
ATOM 1107 O O . GLN A 1 147 ? 11.771 1.338 -6.253 1.00 98.12 147 GLN A O 1
ATOM 1112 N N . THR A 1 148 ? 10.710 0.036 -4.756 1.00 98.69 148 THR A N 1
ATOM 1113 C CA . THR A 1 148 ? 11.421 -1.200 -5.112 1.00 98.69 148 THR A CA 1
ATOM 1114 C C . THR A 1 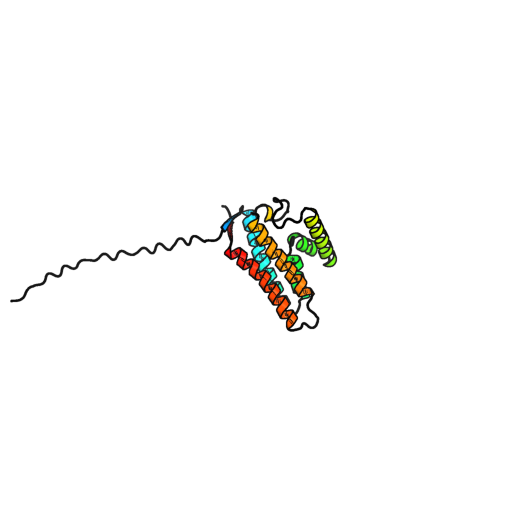148 ? 11.126 -1.606 -6.554 1.00 98.69 148 THR A C 1
ATOM 1116 O O . THR A 1 148 ? 12.053 -1.862 -7.317 1.00 98.69 148 THR A O 1
ATOM 1119 N N . ALA A 1 149 ? 9.855 -1.602 -6.953 1.00 98.56 149 ALA A N 1
ATOM 1120 C CA . ALA A 1 149 ? 9.431 -1.971 -8.297 1.00 98.56 149 ALA A CA 1
ATOM 1121 C C . ALA A 1 149 ? 9.966 -1.000 -9.373 1.00 98.56 149 ALA A C 1
ATOM 1123 O O . ALA A 1 149 ? 10.530 -1.463 -10.360 1.00 98.56 149 ALA A O 1
ATOM 1124 N N . ARG A 1 150 ? 9.955 0.326 -9.146 1.00 97.56 150 ARG A N 1
ATOM 1125 C CA . ARG A 1 150 ? 10.584 1.295 -10.082 1.00 97.56 150 ARG A CA 1
ATOM 1126 C C . ARG A 1 150 ? 12.103 1.157 -10.192 1.00 97.56 150 ARG A C 1
ATOM 1128 O O . ARG A 1 150 ? 12.700 1.673 -11.131 1.00 97.56 150 ARG A O 1
ATOM 1135 N N . SER A 1 151 ? 12.753 0.520 -9.215 1.00 97.62 151 SER A N 1
ATOM 1136 C CA . SER A 1 151 ? 14.209 0.329 -9.225 1.00 97.62 151 SER A CA 1
ATOM 1137 C C . SER A 1 151 ? 14.670 -0.882 -10.042 1.00 97.62 151 SER A C 1
ATOM 1139 O O . SER A 1 151 ? 15.875 -1.062 -10.222 1.00 97.62 151 SER A O 1
ATOM 1141 N N . VAL A 1 152 ? 13.736 -1.704 -10.534 1.00 97.94 152 VAL A N 1
ATOM 1142 C CA . VAL A 1 152 ? 14.051 -2.906 -11.309 1.00 97.94 152 VAL A CA 1
ATOM 1143 C C . VAL A 1 152 ? 14.693 -2.533 -12.644 1.00 97.94 152 VAL A C 1
ATOM 1145 O O . VAL A 1 152 ? 14.197 -1.687 -13.386 1.00 97.94 152 VAL A O 1
ATOM 1148 N N . ALA A 1 153 ? 15.817 -3.177 -12.959 1.00 91.38 153 ALA A N 1
ATOM 1149 C CA . ALA A 1 153 ? 16.507 -2.974 -14.224 1.00 91.38 153 ALA A CA 1
ATOM 1150 C C . ALA A 1 153 ? 15.743 -3.610 -15.399 1.00 91.38 153 ALA A C 1
ATOM 1152 O O . ALA A 1 153 ? 14.987 -4.564 -15.236 1.00 91.38 153 ALA A O 1
ATOM 1153 N N . THR A 1 154 ? 16.003 -3.128 -16.616 1.00 90.38 154 THR A N 1
ATOM 1154 C CA . THR A 1 154 ? 15.507 -3.750 -17.852 1.00 90.38 154 THR A CA 1
ATOM 1155 C C . THR A 1 154 ? 16.690 -4.295 -18.667 1.00 90.38 154 THR A C 1
ATOM 1157 O O . THR A 1 154 ? 17.508 -3.497 -19.134 1.00 90.38 154 THR A O 1
ATOM 1160 N N . PRO A 1 155 ? 16.812 -5.624 -18.876 1.00 92.50 155 PRO A N 1
ATOM 1161 C CA . PRO A 1 155 ? 15.925 -6.686 -18.387 1.00 92.50 155 PRO A CA 1
ATOM 1162 C C . PRO A 1 155 ? 16.106 -6.971 -16.887 1.00 92.50 155 PRO A C 1
ATOM 1164 O O . PRO A 1 155 ? 17.198 -6.789 -16.346 1.00 92.50 155 PRO A O 1
ATOM 1167 N N . ALA A 1 156 ? 15.046 -7.470 -16.247 1.00 96.12 156 ALA A N 1
ATOM 1168 C CA . ALA A 1 156 ? 15.066 -7.826 -14.833 1.00 96.12 156 ALA A CA 1
ATOM 1169 C C . ALA A 1 156 ? 15.977 -9.033 -14.565 1.00 96.12 156 ALA A C 1
ATOM 1171 O O . ALA A 1 156 ? 15.996 -10.019 -15.309 1.00 96.12 156 ALA A O 1
ATOM 1172 N N . MET A 1 157 ? 16.714 -8.977 -13.461 1.00 96.00 157 MET A N 1
ATOM 1173 C CA . MET A 1 157 ? 17.614 -10.028 -13.002 1.00 96.00 157 MET A CA 1
ATOM 1174 C C . MET A 1 157 ? 16.970 -10.837 -11.869 1.00 96.00 157 MET A C 1
ATOM 1176 O O . MET A 1 157 ? 16.130 -10.322 -11.136 1.00 96.00 157 MET A O 1
ATOM 1180 N N . PRO A 1 158 ? 17.407 -12.084 -11.599 1.00 96.25 158 PRO A N 1
ATOM 1181 C CA . PRO A 1 158 ? 16.861 -12.890 -10.498 1.00 96.25 158 PRO A CA 1
ATOM 1182 C C . PRO A 1 158 ? 16.895 -12.219 -9.110 1.00 96.25 158 PRO A C 1
ATOM 1184 O O . PRO A 1 158 ? 16.152 -12.614 -8.213 1.00 96.25 158 PRO A O 1
ATOM 1187 N N . GLY A 1 159 ? 17.796 -11.252 -8.901 1.00 97.12 159 GLY A N 1
ATOM 1188 C CA . GLY A 1 159 ? 17.838 -10.437 -7.684 1.00 97.12 159 GLY A CA 1
ATOM 1189 C C . GLY A 1 159 ? 16.669 -9.455 -7.568 1.00 97.12 159 GLY A C 1
ATOM 1190 O O . GLY A 1 159 ? 16.159 -9.275 -6.466 1.00 97.12 159 GLY A O 1
ATOM 1191 N N . ASP A 1 160 ? 16.206 -8.907 -8.689 1.00 97.69 160 ASP A N 1
ATOM 1192 C CA . ASP A 1 160 ? 15.126 -7.921 -8.746 1.00 97.69 160 ASP A CA 1
ATOM 1193 C C . ASP A 1 160 ? 13.791 -8.555 -8.356 1.00 97.69 160 ASP A C 1
ATOM 1195 O O . ASP A 1 160 ? 13.102 -8.052 -7.474 1.00 97.69 160 ASP A O 1
ATOM 1199 N N . TYR A 1 161 ? 13.487 -9.744 -8.890 1.00 97.69 161 TYR A N 1
ATOM 1200 C CA . TYR A 1 161 ? 12.305 -10.508 -8.474 1.00 97.69 161 TYR A CA 1
ATOM 1201 C C . TYR A 1 161 ? 12.313 -10.790 -6.971 1.00 97.69 161 TYR A C 1
ATOM 1203 O O . TYR A 1 161 ? 11.300 -10.615 -6.301 1.00 97.69 161 TYR A O 1
ATOM 1211 N N . ARG A 1 162 ? 13.462 -11.192 -6.406 1.00 98.12 162 ARG A N 1
ATOM 1212 C CA . ARG A 1 162 ? 13.577 -11.407 -4.954 1.00 98.12 162 ARG A CA 1
ATOM 1213 C C . ARG A 1 162 ? 13.281 -10.134 -4.165 1.00 98.12 162 ARG A C 1
ATOM 1215 O O . ARG A 1 162 ? 12.595 -10.218 -3.151 1.00 98.12 162 ARG A O 1
ATOM 1222 N N . ALA A 1 163 ? 13.776 -8.985 -4.621 1.00 98.38 163 ALA A N 1
ATOM 1223 C CA . ALA A 1 163 ? 13.516 -7.704 -3.976 1.00 98.38 163 ALA A CA 1
ATOM 1224 C C . ALA A 1 163 ? 12.028 -7.324 -4.055 1.00 98.38 163 ALA A C 1
ATOM 1226 O O . ALA A 1 163 ? 11.420 -7.025 -3.030 1.00 98.38 163 ALA A O 1
ATOM 1227 N N . VAL A 1 164 ? 11.422 -7.410 -5.241 1.00 98.50 164 VAL A N 1
ATOM 1228 C CA . VAL A 1 164 ? 10.017 -7.044 -5.470 1.00 98.50 164 VAL A CA 1
ATOM 1229 C C . VAL A 1 164 ? 9.056 -7.963 -4.719 1.00 98.50 164 VAL A C 1
ATOM 1231 O O . VAL A 1 164 ? 8.166 -7.473 -4.027 1.00 98.50 164 VAL A O 1
ATOM 1234 N N . PHE A 1 165 ? 9.249 -9.284 -4.774 1.00 98.56 165 PHE A N 1
ATOM 1235 C CA . PHE A 1 165 ? 8.414 -10.219 -4.013 1.00 98.56 165 PHE A CA 1
ATOM 1236 C C . PHE A 1 165 ? 8.621 -10.086 -2.498 1.00 98.56 165 PHE A C 1
ATOM 1238 O O . PHE A 1 165 ? 7.666 -10.260 -1.743 1.00 98.56 165 PHE A O 1
ATOM 1245 N N . GLY A 1 166 ? 9.828 -9.730 -2.045 1.00 98.69 166 GLY A N 1
ATOM 1246 C CA . GLY A 1 166 ? 10.077 -9.374 -0.647 1.00 98.69 166 GLY A CA 1
ATOM 1247 C C . GLY A 1 166 ? 9.302 -8.124 -0.223 1.00 98.69 166 GLY A C 1
ATOM 1248 O O . GLY A 1 166 ? 8.639 -8.126 0.808 1.00 98.69 166 GLY A O 1
ATOM 1249 N N . ALA A 1 167 ? 9.297 -7.076 -1.046 1.00 98.75 167 ALA A N 1
ATOM 1250 C CA . ALA A 1 167 ? 8.510 -5.879 -0.764 1.00 98.75 167 ALA A CA 1
ATOM 1251 C C . ALA A 1 167 ? 6.992 -6.150 -0.813 1.00 98.75 167 ALA A C 1
ATOM 1253 O O . ALA A 1 167 ? 6.248 -5.630 0.018 1.00 98.75 167 ALA A O 1
ATOM 1254 N N . LEU A 1 168 ? 6.522 -7.004 -1.731 1.00 98.69 168 LEU A N 1
ATOM 1255 C CA . LEU A 1 168 ? 5.115 -7.416 -1.799 1.00 98.69 168 LEU A CA 1
ATOM 1256 C C . LEU A 1 168 ? 4.699 -8.191 -0.542 1.00 98.69 168 LEU A C 1
ATOM 1258 O O . LEU A 1 168 ? 3.606 -7.982 -0.012 1.00 98.69 168 LEU A O 1
ATOM 1262 N N . GLN A 1 169 ? 5.589 -9.044 -0.024 1.00 98.56 169 GLN A N 1
ATOM 1263 C CA . GLN A 1 169 ? 5.378 -9.738 1.242 1.00 98.56 169 GLN A CA 1
ATOM 1264 C C . GLN A 1 169 ? 5.123 -8.742 2.382 1.00 98.56 169 GLN A C 1
ATOM 1266 O O . GLN A 1 169 ? 4.178 -8.945 3.140 1.00 98.56 169 GLN A O 1
ATOM 1271 N N . GLU A 1 170 ? 5.888 -7.654 2.488 1.00 98.56 170 GLU A N 1
ATOM 1272 C CA . GLU A 1 170 ? 5.682 -6.633 3.530 1.00 98.56 170 GLU A CA 1
ATOM 1273 C C . GLU A 1 170 ? 4.298 -5.963 3.447 1.00 98.56 170 GLU A C 1
ATOM 1275 O O . GLU A 1 170 ? 3.649 -5.725 4.473 1.00 98.56 170 GLU A O 1
ATOM 1280 N N . VAL A 1 171 ? 3.782 -5.741 2.232 1.00 98.44 171 VAL A N 1
ATOM 1281 C CA . VAL A 1 171 ? 2.406 -5.253 2.042 1.00 98.44 171 VAL A CA 1
ATOM 1282 C C . VAL A 1 171 ? 1.401 -6.270 2.593 1.00 98.44 171 VAL A C 1
ATOM 1284 O O . VAL A 1 171 ? 0.554 -5.923 3.416 1.00 98.44 171 VAL A O 1
ATOM 1287 N N . THR A 1 172 ? 1.526 -7.549 2.224 1.00 98.25 172 THR A N 1
ATOM 1288 C CA . THR A 1 172 ? 0.613 -8.605 2.708 1.00 98.25 172 THR A CA 1
ATOM 1289 C C . THR A 1 172 ? 0.740 -8.878 4.214 1.00 98.25 172 THR A C 1
ATOM 1291 O O . THR A 1 172 ? -0.256 -9.166 4.885 1.00 98.25 172 THR A O 1
ATOM 1294 N N . ASN A 1 173 ? 1.940 -8.723 4.782 1.00 98.31 173 ASN A N 1
ATOM 1295 C CA . ASN A 1 173 ? 2.190 -8.839 6.217 1.00 98.31 173 ASN A CA 1
ATOM 1296 C C . ASN A 1 173 ? 1.406 -7.786 7.006 1.00 98.31 173 ASN A C 1
ATOM 1298 O O . ASN A 1 173 ? 0.914 -8.096 8.091 1.00 98.31 173 ASN A O 1
ATOM 1302 N N . SER A 1 174 ? 1.234 -6.580 6.453 1.00 97.31 174 SER A N 1
ATOM 1303 C CA . SER A 1 174 ? 0.428 -5.519 7.070 1.00 97.31 174 SER A CA 1
ATOM 1304 C C . SER A 1 174 ? -1.049 -5.914 7.179 1.00 97.31 174 SER A C 1
ATOM 1306 O O . SER A 1 174 ? -1.680 -5.669 8.209 1.00 97.31 174 SER A O 1
ATOM 1308 N N . CYS A 1 175 ? -1.593 -6.596 6.162 1.00 96.56 175 CYS A N 1
ATOM 1309 C CA . CYS A 1 175 ? -2.959 -7.127 6.191 1.00 96.56 175 CYS A CA 1
ATOM 1310 C C . CYS A 1 175 ? -3.129 -8.152 7.319 1.00 96.56 175 CYS A C 1
ATOM 1312 O O . CYS A 1 175 ? -4.049 -8.039 8.129 1.00 96.56 175 CYS A O 1
ATOM 1314 N N . ARG A 1 176 ? -2.212 -9.126 7.403 1.00 97.38 176 ARG A N 1
ATOM 1315 C CA . ARG A 1 176 ? -2.242 -10.163 8.443 1.00 97.38 176 ARG A CA 1
ATOM 1316 C C . ARG A 1 176 ? -2.091 -9.561 9.839 1.00 97.38 176 ARG A C 1
ATOM 1318 O O . ARG A 1 176 ? -2.890 -9.866 10.711 1.00 97.38 176 ARG A O 1
ATOM 1325 N N . ALA A 1 177 ? -1.111 -8.681 10.042 1.00 97.00 177 ALA A N 1
ATOM 1326 C CA . ALA A 1 177 ? -0.862 -8.062 11.342 1.00 97.00 177 ALA A CA 1
ATOM 1327 C C . ALA A 1 177 ? -2.090 -7.298 11.864 1.00 97.00 177 ALA A C 1
ATOM 1329 O O . ALA A 1 177 ? -2.448 -7.438 13.031 1.00 97.00 177 ALA A O 1
ATOM 1330 N N . CYS A 1 178 ? -2.774 -6.547 10.994 1.00 96.19 178 CYS A N 1
ATOM 1331 C CA . CYS A 1 178 ? -4.013 -5.866 11.360 1.00 96.19 178 CYS A CA 1
ATOM 1332 C C . CYS A 1 178 ? -5.141 -6.864 11.667 1.00 96.19 178 CYS A C 1
ATOM 1334 O O . CYS A 1 178 ? -5.821 -6.726 12.681 1.00 96.19 178 CYS A O 1
ATOM 1336 N N . HIS A 1 179 ? -5.315 -7.898 10.837 1.00 96.31 179 HIS A N 1
ATOM 1337 C CA . HIS A 1 179 ? -6.362 -8.909 11.025 1.00 96.31 179 HIS A CA 1
ATOM 1338 C C . HIS A 1 179 ? -6.154 -9.807 12.249 1.00 96.31 179 HIS A C 1
ATOM 1340 O O . HIS A 1 179 ? -7.143 -10.327 12.766 1.00 96.31 179 HIS A O 1
ATOM 1346 N N . ASP A 1 180 ? -4.914 -9.956 12.717 1.00 96.81 180 ASP A N 1
ATOM 1347 C CA . ASP A 1 180 ? -4.562 -10.666 13.949 1.00 96.81 180 ASP A CA 1
ATOM 1348 C C . ASP A 1 180 ? -4.770 -9.793 15.198 1.00 96.81 180 ASP A C 1
ATOM 1350 O O . ASP A 1 180 ? -4.988 -10.317 16.288 1.00 96.81 180 ASP A O 1
ATOM 1354 N N . ALA A 1 181 ? -4.700 -8.464 15.061 1.00 96.06 181 ALA A N 1
ATOM 1355 C CA . ALA A 1 181 ? -4.786 -7.528 16.182 1.00 96.06 181 ALA A CA 1
ATOM 1356 C C . ALA A 1 181 ? -6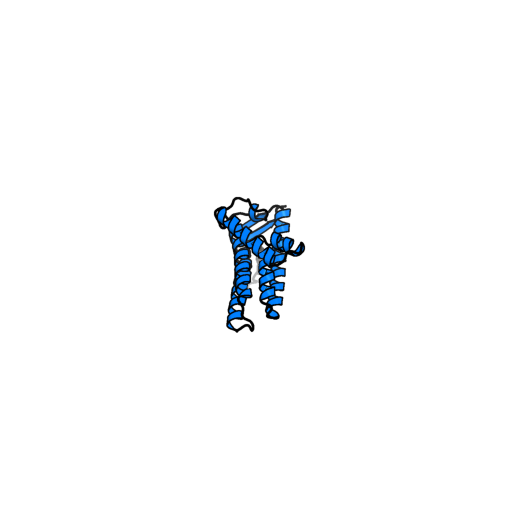.191 -6.951 16.393 1.00 96.06 181 ALA A C 1
ATOM 1358 O O . ALA A 1 181 ? -6.611 -6.748 17.535 1.00 96.06 181 ALA A O 1
ATOM 1359 N N . PHE A 1 182 ? -6.916 -6.673 15.308 1.00 95.50 182 PHE A N 1
ATOM 1360 C CA . PHE A 1 182 ? -8.157 -5.910 15.330 1.00 95.50 182 PHE A CA 1
ATOM 1361 C C . PHE A 1 182 ? -9.301 -6.617 14.607 1.00 95.50 182 PHE A C 1
ATOM 1363 O O . PHE A 1 182 ? -9.121 -7.333 13.621 1.00 95.50 182 PHE A O 1
ATOM 1370 N N . ARG A 1 183 ? -10.517 -6.338 15.074 1.00 94.38 183 ARG A N 1
ATOM 1371 C CA . ARG A 1 183 ? -11.766 -6.684 14.392 1.00 94.38 183 ARG A CA 1
ATOM 1372 C C . ARG A 1 183 ? -12.665 -5.458 14.328 1.00 94.38 183 ARG A C 1
ATOM 1374 O O . ARG A 1 183 ? -12.831 -4.756 15.320 1.00 94.38 183 ARG A O 1
ATOM 1381 N N . ILE A 1 184 ? -13.241 -5.193 13.162 1.00 92.62 184 ILE A N 1
ATOM 1382 C CA . ILE A 1 184 ? -14.139 -4.050 12.974 1.00 92.62 184 ILE A CA 1
ATOM 1383 C C . ILE A 1 184 ? -15.530 -4.428 13.465 1.00 92.62 184 ILE A C 1
ATOM 1385 O O . ILE A 1 184 ? -16.105 -5.418 13.012 1.00 92.62 184 ILE A O 1
ATOM 1389 N N . GLU A 1 185 ? -16.087 -3.606 14.344 1.00 91.19 185 GLU A N 1
ATOM 1390 C CA . GLU A 1 185 ? -17.484 -3.680 14.747 1.00 91.19 185 GLU A CA 1
ATOM 1391 C C . GLU A 1 185 ? -18.229 -2.478 14.174 1.00 91.19 185 GLU A C 1
ATOM 1393 O O . GLU A 1 185 ? -18.020 -1.335 14.580 1.00 91.19 185 GLU A O 1
ATOM 1398 N N . VAL A 1 186 ? -19.113 -2.729 13.212 1.00 87.06 186 VAL A N 1
ATOM 1399 C CA . VAL A 1 186 ? -20.008 -1.686 12.709 1.00 87.06 186 VAL A CA 1
ATOM 1400 C C . VAL A 1 186 ? -21.121 -1.512 13.738 1.00 87.06 186 VAL A C 1
ATOM 1402 O O . VAL A 1 186 ? -21.920 -2.427 13.952 1.00 87.06 186 VAL A O 1
ATOM 1405 N N . SER A 1 187 ? -21.136 -0.359 14.409 1.00 78.00 187 SER A N 1
ATOM 1406 C CA . SER A 1 187 ? -22.169 -0.038 15.398 1.00 78.00 187 SER A CA 1
ATOM 1407 C C . SER A 1 187 ? -23.542 -0.063 14.721 1.00 78.00 187 SER A C 1
ATOM 1409 O O . SER A 1 187 ? -23.658 0.342 13.565 1.00 78.00 187 SER A O 1
ATOM 1411 N N . LYS A 1 188 ? -24.559 -0.579 15.418 1.00 68.50 188 LYS A N 1
ATOM 1412 C CA . LYS A 1 188 ? -25.943 -0.618 14.919 1.00 68.50 188 LYS A CA 1
ATOM 1413 C C . LYS A 1 188 ? -26.600 0.756 14.940 1.00 68.50 188 LYS A C 1
ATOM 1415 O O . LYS A 1 188 ? -26.240 1.557 15.830 1.00 68.50 188 LYS A O 1
#

Organism: NCBI:txid374515

Nearest PDB structures (foldseek):
  8dt0-assembly1_A  TM=5.138E-01  e=8.509E-01  synthetic construct
  8dt0-assembly2_B  TM=5.022E-01  e=9.441E-01  synthetic construct
  8ka6-assembly1_A  TM=2.800E-01  e=3.840E+00  synthetic construct

pLDDT: mean 85.76, std 18.1, range [35.28, 98.81]

Sequence (188 aa):
MLRGLCILILAAGFMATQNQGLADDDPRTALPLPPEVGAGFLAEMRTHMANLDDIVAALAEDDFEEAARVADIRMTFGHHRWIRMAEDGASEEEIASAKTRFKQRHESRGGQRGGGMGMGSGFGRDMPEDFRAMGASLHEAAESFAQTARSVATPAMPGDYRAVFGALQEVTNSCRACHDAFRIEVSK

Foldseek 3Di:
DDDDDDDPPDPPDPPPPPCPPPPPPQPAAEDEDEQVLLVVVVVLVVQVVVLLVQLVVCVVVLNLQSNLVSLLQCFAPPNVVSVVCVVVPHDPVRSVVVVVVVVVVCVVVPVDQQPDQLPDPHSSNSGHSVLSNLSNQLNVLSNCLSVLSVPADVVGDPVSVVSNVVSSVSNVVSVVVDVSHYDYDHDD

InterPro domains:
  IPR002321 Cytochrome c, class II [PF01322] (137-183)
  IPR002321 Cytochrome c, class II [PS51009] (129-184)
  IPR010980 Cytochrome c/b562 [SSF47175] (120-184)

Radius of gyration: 26.58 Å; Cα contacts (8 Å, |Δi|>4): 154; chains: 1; bounding box: 50×96×63 Å